Protein AF-A0A914WBP3-F1 (afdb_monomer)

Radius of gyration: 28.11 Å; Cα contacts (8 Å, |Δi|>4): 282; chains: 1; bounding box: 60×60×96 Å

Organism: NCBI:txid2011161

InterPro domains:
  IPR029448 Fanconi anaemia protein FANCD2 [PF14631] (52-238)
  IPR029448 Fanconi anaemia protein FANCD2 [PTHR32086] (4-281)

pLDDT: mean 75.24, std 21.08, range [26.53, 97.31]

Secondary structure (DSSP, 8-state):
-HHHHHHHHHHHTGGGGSS-HHHHIIIIITT-SS----TTS--STTPPPTT-STTTHHHHHHHHHHHHHHHHHTSTTBHHHHTTS-THHHHHHHHHHHHHHHHHHHHHHGGG-GGG--HHHHHHHHHHHHHHHHHHH-TTTBHHHHHTSHHHHHHHHHHHHHHHHHHHHHHHHHHHHHHHHHHTT-HHHHTTHHHHHHHHHHHHHHHHHHHHTTT-GGG--------B-TTSPBPPGGGTGGG----------------------------------------------

Sequence (289 aa):
MRLLAIQWLLSNQLALLVESSLERRRTFEIESLEPCQDDQLRPDGGLLFGCFSLATFSMCFKVLYTEVNKTVTVGTLKLDTVRKYPQSRLDDCSLQWKRAASCFCLLSLFVRIAKLRNASMLTTAMREGKRFMQAVSSPSTSSFLYLLEDKQFHKYAANAAPVLKCIQIGNRALQSIATYARKEKLPLMMQLVPELRAVGEALLRSVHRAVV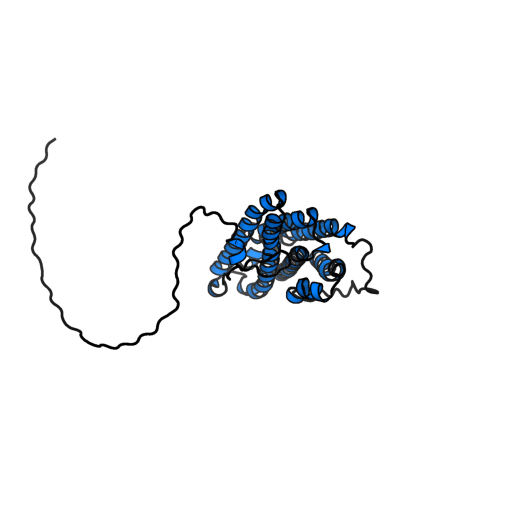SADCDDAFQVGLLKSRDIDGAEISEEAVVVEETPADTDQPDGNDEGAEEQDDSEQEEMDADDMEIADDDNDNRSATF

Structure (mmCIF, N/CA/C/O backbone):
data_AF-A0A914WBP3-F1
#
_entry.id   AF-A0A914WBP3-F1
#
loop_
_atom_site.group_PDB
_atom_site.id
_atom_site.type_symbol
_atom_site.label_atom_id
_atom_site.label_alt_id
_atom_site.label_comp_id
_atom_site.label_asym_id
_atom_site.label_entity_id
_atom_site.label_seq_id
_atom_site.pdbx_PDB_ins_code
_atom_site.Cartn_x
_atom_site.Cartn_y
_atom_site.Cartn_z
_atom_site.occupancy
_atom_site.B_iso_or_equiv
_atom_site.auth_seq_id
_atom_site.auth_comp_id
_atom_site.auth_asym_id
_atom_site.auth_atom_id
_atom_site.pdbx_PDB_model_num
ATOM 1 N N . MET A 1 1 ? 15.770 4.924 3.080 1.00 62.69 1 MET A N 1
ATOM 2 C CA . MET A 1 1 ? 15.748 5.183 4.538 1.00 62.69 1 MET A CA 1
ATOM 3 C C . MET A 1 1 ? 14.327 5.320 5.083 1.00 62.69 1 MET A C 1
ATOM 5 O O . MET A 1 1 ? 13.946 4.476 5.875 1.00 62.69 1 MET A O 1
ATOM 9 N N . ARG A 1 2 ? 13.499 6.285 4.635 1.00 85.75 2 ARG A N 1
ATOM 10 C CA . ARG A 1 2 ? 12.154 6.517 5.221 1.00 85.75 2 ARG A CA 1
ATOM 11 C C . ARG A 1 2 ? 11.210 5.306 5.194 1.00 85.75 2 ARG A C 1
ATOM 13 O O . ARG A 1 2 ? 10.696 4.933 6.237 1.00 85.75 2 ARG A O 1
ATOM 20 N N . LEU A 1 3 ? 11.026 4.663 4.036 1.00 88.12 3 LEU A N 1
ATOM 21 C CA . LEU A 1 3 ? 10.142 3.491 3.920 1.00 88.12 3 LEU A CA 1
ATOM 22 C C . LEU A 1 3 ? 10.616 2.299 4.758 1.00 88.12 3 LEU A C 1
ATOM 24 O O . LEU A 1 3 ? 9.790 1.581 5.295 1.00 88.12 3 LEU A O 1
ATOM 28 N N . LEU A 1 4 ? 11.933 2.121 4.906 1.00 86.19 4 LEU A N 1
ATOM 29 C CA . LEU A 1 4 ? 12.497 1.056 5.739 1.00 86.19 4 LEU A CA 1
ATOM 30 C C . LEU A 1 4 ? 12.161 1.287 7.219 1.00 86.19 4 LEU A C 1
ATOM 32 O O . LEU A 1 4 ? 11.684 0.379 7.883 1.00 86.19 4 LEU A O 1
ATOM 36 N N . ALA A 1 5 ? 12.319 2.522 7.704 1.00 86.62 5 ALA A N 1
ATOM 37 C CA . ALA A 1 5 ? 11.942 2.882 9.068 1.00 86.62 5 ALA A CA 1
ATOM 38 C C . ALA A 1 5 ? 10.430 2.721 9.311 1.00 86.62 5 ALA A C 1
ATOM 40 O O . ALA A 1 5 ? 10.028 2.214 10.353 1.00 86.62 5 ALA A O 1
ATOM 41 N N . ILE A 1 6 ? 9.586 3.107 8.343 1.00 89.06 6 ILE A N 1
ATOM 42 C CA . ILE A 1 6 ? 8.130 2.904 8.428 1.00 89.06 6 ILE A CA 1
ATOM 43 C C . ILE A 1 6 ? 7.802 1.410 8.488 1.00 89.06 6 ILE A C 1
ATOM 45 O O . ILE A 1 6 ? 7.057 0.993 9.369 1.00 89.06 6 ILE A O 1
ATOM 49 N N . GLN A 1 7 ? 8.376 0.606 7.592 1.00 85.88 7 GLN A N 1
ATOM 50 C CA . GLN A 1 7 ? 8.181 -0.842 7.569 1.00 85.88 7 GLN A CA 1
ATOM 51 C C . GLN A 1 7 ? 8.606 -1.473 8.900 1.00 85.88 7 GLN A C 1
ATOM 53 O O . GLN A 1 7 ? 7.848 -2.243 9.484 1.00 85.88 7 GLN A O 1
ATOM 58 N N . TRP A 1 8 ? 9.766 -1.082 9.429 1.00 83.88 8 TRP A N 1
ATOM 59 C CA . TRP A 1 8 ? 10.246 -1.552 10.724 1.00 83.88 8 TRP A CA 1
ATOM 60 C C . TRP A 1 8 ? 9.299 -1.161 11.869 1.00 83.88 8 TRP A C 1
ATOM 62 O O . TRP A 1 8 ? 8.964 -2.017 12.687 1.00 83.88 8 TRP A O 1
ATOM 72 N N . LEU A 1 9 ? 8.808 0.085 11.910 1.00 85.75 9 LEU A N 1
ATOM 73 C CA . LEU A 1 9 ? 7.831 0.536 12.910 1.00 85.75 9 LEU A CA 1
ATOM 74 C C . LEU A 1 9 ? 6.524 -0.261 12.829 1.00 85.75 9 LEU A C 1
ATOM 76 O O . LEU A 1 9 ? 5.972 -0.642 13.861 1.00 85.75 9 LEU A O 1
ATOM 80 N N . LEU A 1 10 ? 6.033 -0.539 11.621 1.00 84.19 10 LEU A N 1
ATOM 81 C CA . LEU A 1 10 ? 4.815 -1.325 11.419 1.00 84.19 10 LEU A CA 1
ATOM 82 C C . LEU A 1 10 ? 4.992 -2.755 11.941 1.00 84.19 10 LEU A C 1
ATOM 84 O O . LEU A 1 10 ? 4.177 -3.211 12.744 1.00 84.19 10 LEU A O 1
ATOM 88 N N . SER A 1 11 ? 6.080 -3.420 11.548 1.00 77.44 11 SER A N 1
ATOM 89 C CA . SER A 1 11 ? 6.335 -4.826 11.877 1.00 77.44 11 SER A CA 1
ATOM 90 C C . SER A 1 11 ? 6.779 -5.065 13.322 1.00 77.44 11 SER A C 1
ATOM 92 O O . SER A 1 11 ? 6.534 -6.147 13.848 1.00 77.44 11 SER A O 1
ATOM 94 N N . ASN A 1 12 ? 7.419 -4.086 13.973 1.00 75.38 12 ASN A N 1
ATOM 95 C CA . ASN A 1 12 ? 8.028 -4.282 15.296 1.00 75.38 12 ASN A CA 1
ATOM 96 C C . ASN A 1 12 ? 7.390 -3.463 16.417 1.00 75.38 12 ASN A C 1
ATOM 98 O O . ASN A 1 12 ? 7.510 -3.859 17.567 1.00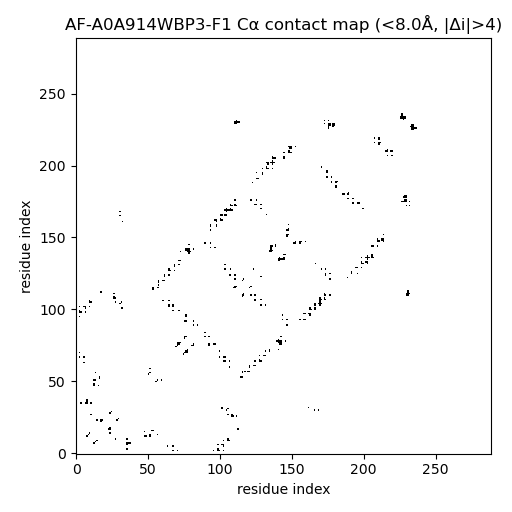 75.38 12 ASN A O 1
ATOM 102 N N . GLN A 1 13 ? 6.743 -2.331 16.129 1.00 77.44 13 GLN A N 1
ATOM 103 C CA . GLN A 1 13 ? 6.186 -1.453 17.169 1.00 77.44 13 GLN A CA 1
ATOM 104 C C . GLN A 1 13 ? 4.661 -1.463 17.144 1.00 77.44 13 GLN A C 1
ATOM 106 O O . GLN A 1 13 ? 4.027 -1.778 18.148 1.00 77.44 13 GLN A O 1
ATOM 111 N N . LEU A 1 14 ? 4.047 -1.206 15.986 1.00 75.50 14 LEU A N 1
ATOM 112 C CA . LEU A 1 14 ? 2.586 -1.233 15.875 1.00 75.50 14 LEU A CA 1
ATOM 113 C C . LEU A 1 14 ? 2.040 -2.666 15.956 1.00 75.50 14 LEU A C 1
ATOM 115 O O . LEU A 1 14 ? 0.979 -2.874 16.539 1.00 75.50 14 LEU A O 1
ATOM 119 N N . ALA A 1 15 ? 2.776 -3.663 15.457 1.00 74.81 15 ALA A N 1
ATOM 120 C CA . ALA A 1 15 ? 2.401 -5.072 15.588 1.00 74.81 15 ALA A CA 1
ATOM 121 C C . ALA A 1 15 ? 2.375 -5.577 17.046 1.00 74.81 15 ALA A C 1
ATOM 123 O O . ALA A 1 15 ? 1.701 -6.567 17.336 1.00 74.81 15 ALA A O 1
ATOM 124 N N . LEU A 1 16 ? 3.076 -4.912 17.977 1.00 75.31 16 LEU A N 1
ATOM 125 C CA . LEU A 1 16 ? 3.033 -5.255 19.405 1.00 75.31 16 LEU A CA 1
ATOM 126 C C . LEU A 1 16 ? 1.709 -4.866 20.069 1.00 75.31 16 LEU A C 1
ATOM 128 O O . LEU A 1 16 ? 1.349 -5.467 21.075 1.00 75.31 16 LEU A O 1
ATOM 132 N N . LEU A 1 17 ? 0.958 -3.926 19.484 1.00 74.81 17 LEU A N 1
ATOM 133 C CA . LEU A 1 17 ? -0.399 -3.593 19.934 1.00 74.81 17 LEU A CA 1
ATOM 134 C C . LEU A 1 17 ? -1.413 -4.709 19.622 1.00 74.81 17 LEU A C 1
ATOM 136 O O . LEU A 1 17 ? -2.564 -4.629 20.045 1.00 74.81 17 LEU A O 1
ATOM 140 N N . VAL A 1 18 ? -0.996 -5.742 18.884 1.00 75.25 18 VAL A N 1
ATOM 141 C CA . VAL A 1 18 ? -1.785 -6.949 18.628 1.00 75.25 18 VAL A CA 1
ATOM 142 C C . VAL A 1 18 ? -1.483 -7.976 19.710 1.00 75.25 18 VAL A C 1
ATOM 144 O O . VAL A 1 18 ? -0.350 -8.459 19.822 1.00 75.25 18 VAL A O 1
ATOM 147 N N . GLU A 1 19 ? -2.507 -8.270 20.511 1.00 60.94 19 GLU A N 1
ATOM 148 C CA . GLU A 1 19 ? -2.407 -9.010 21.773 1.00 60.94 19 GLU A CA 1
ATOM 149 C C . GLU A 1 19 ? -2.000 -10.470 21.600 1.00 60.94 19 GLU A C 1
ATOM 151 O O . GLU A 1 19 ? -1.257 -10.997 22.427 1.00 60.94 19 GLU A O 1
ATOM 156 N N . SER A 1 20 ? -2.450 -11.132 20.530 1.00 61.88 20 SER A N 1
ATOM 157 C CA . SER A 1 20 ? -2.107 -12.531 20.297 1.00 61.88 20 SER A CA 1
ATOM 158 C C . SER A 1 20 ? -1.046 -12.681 19.209 1.00 61.88 20 SER A C 1
ATOM 160 O O . SER A 1 20 ? -1.128 -12.098 18.124 1.00 61.88 20 SER A O 1
ATOM 162 N N . SER A 1 21 ? -0.046 -13.527 19.478 1.00 56.78 21 SER A N 1
ATOM 163 C CA . SER A 1 21 ? 0.906 -13.969 18.456 1.00 56.78 21 SER A CA 1
ATOM 164 C C . SER A 1 21 ? 0.162 -14.557 17.256 1.00 56.78 21 SER A C 1
ATOM 166 O O . SER A 1 21 ? 0.538 -14.281 16.131 1.00 56.78 21 SER A O 1
ATOM 168 N N . LEU A 1 22 ? -0.951 -15.263 17.479 1.00 52.06 22 LEU A N 1
ATOM 169 C CA . LEU A 1 22 ? -1.832 -15.807 16.443 1.00 52.06 22 LEU A CA 1
ATOM 170 C C . LEU A 1 22 ? -2.480 -14.745 15.544 1.00 52.06 22 LEU A C 1
ATOM 172 O O . LEU A 1 22 ? -2.407 -14.889 14.327 1.00 52.06 22 LEU A O 1
ATOM 176 N N . GLU A 1 23 ? -3.080 -13.680 16.080 1.00 59.50 23 GLU A N 1
ATOM 177 C CA . GLU A 1 23 ? -3.610 -12.578 15.256 1.00 59.50 23 GLU A CA 1
ATOM 178 C C . GLU A 1 23 ? -2.484 -11.835 14.543 1.00 59.50 23 GLU A C 1
ATOM 180 O O . GLU A 1 23 ? -2.643 -11.455 13.383 1.00 59.50 23 GLU A O 1
ATOM 185 N N . ARG A 1 24 ? -1.316 -11.699 15.183 1.00 62.25 24 ARG A N 1
ATOM 186 C CA . ARG A 1 24 ? -0.119 -11.148 14.541 1.00 62.25 24 ARG A CA 1
ATOM 187 C C . ARG A 1 24 ? 0.344 -12.029 13.379 1.00 62.25 24 ARG A C 1
ATOM 189 O O . ARG A 1 24 ? 0.653 -11.501 12.317 1.00 62.25 24 ARG A O 1
ATOM 196 N N . ARG A 1 25 ? 0.325 -13.358 13.529 1.00 57.50 25 ARG A N 1
ATOM 197 C CA . ARG A 1 25 ? 0.648 -14.301 12.447 1.00 57.50 25 ARG A CA 1
ATOM 198 C C . ARG A 1 25 ? -0.365 -14.224 11.313 1.00 57.50 25 ARG A C 1
ATOM 200 O O . ARG A 1 25 ? 0.024 -14.065 10.161 1.00 57.50 25 ARG A O 1
ATOM 207 N N . ARG A 1 26 ? -1.659 -14.270 11.646 1.00 57.47 26 ARG A N 1
ATOM 208 C CA . ARG A 1 26 ? -2.768 -14.183 10.680 1.00 57.47 26 ARG A CA 1
ATOM 209 C C . ARG A 1 26 ? -2.777 -12.866 9.906 1.00 57.47 26 ARG A C 1
ATOM 211 O O . ARG A 1 26 ? -3.161 -12.860 8.743 1.00 57.47 26 ARG A O 1
ATOM 218 N N . THR A 1 27 ? -2.371 -11.772 10.546 1.00 59.53 27 THR A N 1
ATOM 219 C CA . THR A 1 27 ? -2.412 -10.429 9.951 1.00 59.53 27 THR A CA 1
ATOM 220 C C . THR A 1 27 ? -1.097 -10.050 9.278 1.00 59.53 27 THR A C 1
ATOM 222 O O . THR A 1 27 ? -1.127 -9.309 8.308 1.00 59.53 27 THR A O 1
ATOM 225 N N . PHE A 1 28 ? 0.055 -10.535 9.757 1.00 61.16 28 PHE A N 1
ATOM 226 C CA . PHE A 1 28 ? 1.363 -10.043 9.312 1.00 61.16 28 PHE A CA 1
ATOM 227 C C . PHE A 1 28 ? 2.357 -11.133 8.883 1.00 61.16 28 PHE A C 1
ATOM 229 O O . PHE A 1 28 ? 3.099 -10.885 7.943 1.00 61.16 28 PHE A O 1
ATOM 236 N N . GLU A 1 29 ? 2.394 -12.336 9.476 1.00 52.75 29 GLU A N 1
ATOM 237 C CA . GLU A 1 29 ? 3.350 -13.378 9.023 1.00 52.75 29 GLU A CA 1
ATOM 238 C C . GLU A 1 29 ? 2.951 -14.017 7.686 1.00 52.75 29 GLU A C 1
ATOM 240 O O . GLU A 1 29 ? 3.828 -14.381 6.909 1.00 52.75 29 GLU A O 1
ATOM 245 N N . ILE A 1 30 ? 1.654 -14.123 7.377 1.00 49.00 30 ILE A N 1
ATOM 246 C CA . ILE A 1 30 ? 1.194 -14.694 6.095 1.00 49.00 30 ILE A CA 1
ATOM 247 C C . ILE A 1 30 ? 1.553 -13.774 4.908 1.00 49.00 30 ILE A C 1
ATOM 249 O O . ILE A 1 30 ? 1.690 -14.235 3.775 1.00 49.00 30 ILE A O 1
ATOM 253 N N . GLU A 1 31 ? 1.722 -12.470 5.154 1.00 50.66 31 GLU A N 1
ATOM 254 C CA . GLU A 1 31 ? 1.770 -11.443 4.101 1.00 50.66 31 GLU A CA 1
ATOM 255 C C . GLU A 1 31 ? 3.011 -10.525 4.177 1.00 50.66 31 GLU A C 1
ATOM 257 O O . GLU A 1 31 ? 3.215 -9.685 3.295 1.00 50.66 31 GLU A O 1
ATOM 262 N N . SER A 1 32 ? 3.888 -10.707 5.175 1.00 45.28 32 SER A N 1
ATOM 263 C CA . SER A 1 32 ? 5.168 -9.994 5.278 1.00 45.28 32 SER A CA 1
ATOM 264 C C . SER A 1 32 ? 6.212 -10.610 4.347 1.00 45.28 32 SER A C 1
ATOM 266 O O . SER A 1 32 ? 6.913 -11.562 4.688 1.00 45.28 32 SER A O 1
ATOM 268 N N . LEU A 1 33 ? 6.353 -9.998 3.173 1.00 52.94 33 LEU A N 1
ATOM 269 C CA . LEU A 1 33 ? 7.545 -10.096 2.335 1.00 52.94 33 LEU A CA 1
ATOM 270 C C . LEU A 1 33 ? 8.766 -9.555 3.104 1.00 52.94 33 LEU A C 1
ATOM 272 O O . LEU A 1 33 ? 8.837 -8.359 3.377 1.00 52.94 33 LEU A O 1
ATOM 276 N N . GLU A 1 34 ? 9.681 -10.475 3.427 1.00 52.31 34 GLU A N 1
ATOM 277 C CA . GLU A 1 34 ? 10.965 -10.329 4.136 1.00 52.31 34 GLU A CA 1
ATOM 278 C C . GLU A 1 34 ? 10.910 -9.743 5.568 1.00 52.31 34 GLU A C 1
ATOM 280 O O . GLU A 1 34 ? 10.340 -8.674 5.801 1.00 52.31 34 GLU A O 1
ATOM 285 N N . PRO A 1 35 ? 11.537 -10.400 6.567 1.00 52.59 35 PRO A N 1
ATOM 286 C CA . PRO A 1 35 ? 11.702 -9.809 7.890 1.00 52.59 35 PRO A CA 1
ATOM 287 C C . PRO A 1 35 ? 12.585 -8.558 7.789 1.00 52.59 35 PRO A C 1
ATOM 289 O O . PRO A 1 35 ? 13.743 -8.624 7.383 1.00 52.59 35 PRO A O 1
ATOM 292 N N . CYS A 1 36 ? 12.039 -7.401 8.171 1.00 55.22 36 CYS A N 1
ATOM 293 C CA . CYS A 1 36 ? 12.785 -6.147 8.218 1.00 55.22 36 CYS A CA 1
ATOM 294 C C . CYS A 1 36 ? 13.738 -6.158 9.423 1.00 55.22 36 CYS A C 1
ATOM 296 O O . CYS A 1 36 ? 13.378 -5.709 10.513 1.00 55.22 36 CYS A O 1
ATOM 298 N N . GLN A 1 37 ? 14.944 -6.689 9.224 1.00 52.09 37 GLN A N 1
ATOM 299 C CA . GLN A 1 37 ? 16.052 -6.564 10.166 1.00 52.09 37 GLN A CA 1
ATOM 300 C C . GLN A 1 37 ? 16.780 -5.245 9.888 1.00 52.09 37 GLN A C 1
ATOM 302 O O . GLN A 1 37 ? 17.271 -5.016 8.786 1.00 52.09 37 GLN A O 1
ATOM 307 N N . ASP A 1 38 ? 16.797 -4.354 10.875 1.00 54.59 38 ASP A N 1
ATOM 308 C CA . ASP A 1 38 ? 17.670 -3.185 10.875 1.00 54.59 38 ASP A CA 1
ATOM 309 C C . ASP A 1 38 ? 18.669 -3.375 12.019 1.00 54.59 38 ASP A C 1
ATOM 311 O O . ASP A 1 38 ? 18.306 -3.292 13.195 1.00 54.59 38 ASP A O 1
ATOM 315 N N . ASP A 1 39 ? 19.918 -3.687 11.667 1.00 51.47 39 ASP A N 1
ATOM 316 C CA . ASP A 1 39 ? 20.994 -3.977 12.621 1.00 51.47 39 ASP A CA 1
ATOM 317 C C . ASP A 1 39 ? 21.337 -2.773 13.515 1.00 51.47 39 ASP A C 1
ATOM 319 O O . ASP A 1 39 ? 21.931 -2.946 14.583 1.00 51.47 39 ASP A O 1
ATOM 323 N N . GLN A 1 40 ? 20.948 -1.556 13.108 1.00 51.84 40 GLN A N 1
ATOM 324 C CA . GLN A 1 40 ? 21.131 -0.330 13.891 1.00 51.84 40 GLN A CA 1
ATOM 325 C C . GLN A 1 40 ? 19.977 -0.074 14.867 1.00 51.84 40 GLN A C 1
ATOM 327 O O . GLN A 1 40 ? 20.142 0.684 15.821 1.00 51.84 40 GLN A O 1
ATOM 332 N N . LEU A 1 41 ? 18.823 -0.713 14.658 1.00 53.44 41 LEU A N 1
ATOM 333 C CA . LEU A 1 41 ? 17.633 -0.611 15.506 1.00 53.44 41 LEU A CA 1
ATOM 334 C C . LEU A 1 41 ? 17.433 -1.892 16.324 1.00 53.44 41 LEU A C 1
ATOM 336 O O . LEU A 1 41 ? 16.308 -2.383 16.469 1.00 53.44 41 LEU A O 1
ATOM 340 N N . ARG A 1 42 ? 18.527 -2.454 16.861 1.00 51.56 42 ARG A N 1
ATOM 341 C CA . ARG A 1 42 ? 18.441 -3.562 17.817 1.00 51.56 42 ARG A CA 1
ATOM 342 C C . ARG A 1 42 ? 17.512 -3.153 18.965 1.00 51.56 42 ARG A C 1
ATOM 344 O O . ARG A 1 42 ? 17.743 -2.116 19.587 1.00 51.56 42 ARG A O 1
ATOM 351 N N . PRO A 1 43 ? 16.465 -3.941 19.258 1.00 50.34 43 PRO A N 1
ATOM 352 C CA . PRO A 1 43 ? 15.613 -3.666 20.392 1.00 50.34 43 PRO A CA 1
ATOM 353 C C . PRO A 1 43 ? 16.416 -4.028 21.636 1.00 50.34 43 PRO A C 1
ATOM 355 O O . PRO A 1 43 ? 16.495 -5.200 22.004 1.00 50.34 43 PRO A O 1
ATOM 358 N N . ASP A 1 44 ? 17.015 -3.038 22.289 1.00 45.78 44 ASP A N 1
ATOM 359 C CA . ASP A 1 44 ? 17.370 -3.190 23.695 1.00 45.78 44 ASP A CA 1
ATOM 360 C C . ASP A 1 44 ? 16.057 -3.428 24.458 1.00 45.78 44 ASP A C 1
ATOM 362 O O . ASP A 1 44 ? 15.296 -2.517 24.778 1.00 45.78 44 ASP A O 1
ATOM 366 N N . GLY A 1 45 ? 15.731 -4.707 24.647 1.00 48.47 45 GLY A N 1
ATOM 367 C CA . GLY A 1 45 ? 14.722 -5.171 25.588 1.00 48.47 45 GLY A CA 1
ATOM 368 C C . GLY A 1 45 ? 13.258 -4.943 25.217 1.00 48.47 45 GLY A C 1
ATOM 369 O O . GLY A 1 45 ? 12.495 -4.610 26.108 1.00 48.47 45 GLY A O 1
ATOM 370 N N . GLY A 1 46 ? 12.820 -5.130 23.965 1.00 53.25 46 GLY A N 1
ATOM 371 C CA . GLY A 1 46 ? 11.381 -5.256 23.643 1.00 53.25 46 GLY A CA 1
ATOM 372 C C . GLY A 1 46 ? 10.479 -4.093 24.098 1.00 53.25 46 GLY A C 1
ATOM 373 O O . GLY A 1 46 ? 9.258 -4.247 24.158 1.00 53.25 46 GLY A O 1
ATOM 374 N N . LEU A 1 47 ? 11.066 -2.944 24.438 1.00 54.16 47 LEU A N 1
ATOM 375 C CA . LEU A 1 47 ? 10.346 -1.787 24.933 1.00 54.16 47 LEU A CA 1
ATOM 376 C C . LEU A 1 47 ? 9.644 -1.125 23.751 1.00 54.16 47 LEU A C 1
ATOM 378 O O . LEU A 1 47 ? 10.261 -0.715 22.765 1.00 54.16 47 LEU A O 1
ATOM 382 N N . LEU A 1 48 ? 8.324 -1.041 23.864 1.00 61.66 48 LEU A N 1
ATOM 383 C CA . LEU A 1 48 ? 7.507 -0.195 23.014 1.00 61.66 48 LEU A CA 1
ATOM 384 C C . LEU A 1 48 ? 8.029 1.245 23.148 1.00 61.66 48 LEU A C 1
ATOM 386 O O . LEU A 1 48 ? 8.256 1.699 24.275 1.00 61.66 48 LEU A O 1
ATOM 390 N N . PHE A 1 49 ? 8.188 1.998 22.053 1.00 71.31 49 PHE A N 1
ATOM 391 C CA . PHE A 1 49 ? 8.344 3.447 22.231 1.00 71.31 49 PHE A CA 1
ATOM 392 C C . PHE A 1 49 ? 7.108 3.933 22.986 1.00 71.31 49 PHE A C 1
ATOM 394 O O . PHE A 1 49 ? 5.991 3.685 22.537 1.00 71.31 49 PHE A O 1
ATOM 401 N N . GLY A 1 50 ? 7.289 4.623 24.116 1.00 68.44 50 GLY A N 1
ATOM 402 C CA . GLY A 1 50 ? 6.177 5.004 25.000 1.00 68.44 50 GLY A CA 1
ATOM 403 C C . GLY A 1 50 ? 5.091 5.859 24.330 1.00 68.44 50 GLY A C 1
ATOM 404 O O . GLY A 1 50 ? 4.015 6.044 24.886 1.00 68.44 50 GLY A O 1
ATOM 405 N N . CYS A 1 51 ? 5.351 6.367 23.121 1.00 75.56 51 CYS A N 1
ATOM 406 C CA . CYS A 1 51 ? 4.385 7.074 22.293 1.00 75.56 51 CYS A CA 1
ATOM 407 C C . CYS A 1 51 ? 3.442 6.163 21.489 1.00 75.56 51 CYS A C 1
ATOM 409 O O . CYS A 1 51 ? 2.431 6.670 21.005 1.00 75.56 51 CYS A O 1
ATOM 411 N N . PHE A 1 52 ? 3.716 4.863 21.331 1.00 81.62 52 PHE A N 1
ATOM 412 C CA . PHE A 1 52 ? 2.791 3.921 20.697 1.00 81.62 52 PHE A CA 1
ATOM 413 C C . PHE A 1 52 ? 1.861 3.328 21.756 1.00 81.62 52 PHE A C 1
ATOM 415 O O . PHE A 1 52 ? 2.269 2.697 22.718 1.00 81.62 52 PHE A O 1
ATOM 422 N N . SER A 1 53 ? 0.570 3.568 21.603 1.00 85.12 53 SER A N 1
ATOM 423 C CA . SER A 1 53 ? -0.472 3.053 22.486 1.00 85.12 53 SER A CA 1
ATOM 424 C C . SER A 1 53 ? -1.763 2.943 21.688 1.00 85.12 53 SER A C 1
ATOM 426 O O . SER A 1 53 ? -1.873 3.518 20.602 1.00 85.12 53 SER A O 1
ATOM 428 N N . LEU A 1 54 ? -2.776 2.273 22.238 1.00 85.31 54 LEU A N 1
ATOM 429 C CA . LEU A 1 54 ? -4.110 2.263 21.631 1.00 85.31 54 LEU A CA 1
ATOM 430 C C . LEU A 1 54 ? -4.664 3.690 21.444 1.00 85.31 54 LEU A C 1
ATOM 432 O O . LEU A 1 54 ? -5.292 3.978 20.429 1.00 85.31 54 LEU A O 1
ATOM 436 N N . ALA A 1 55 ? -4.369 4.604 22.377 1.00 87.69 55 ALA A N 1
ATOM 437 C CA . ALA A 1 55 ? -4.838 5.989 22.330 1.00 87.69 55 ALA A CA 1
ATOM 438 C C . ALA A 1 55 ? -4.167 6.819 21.222 1.00 87.69 55 ALA A C 1
ATOM 440 O O . ALA A 1 55 ? -4.800 7.674 20.603 1.00 87.69 55 ALA A O 1
ATOM 441 N N . THR A 1 56 ? -2.886 6.571 20.948 1.00 89.81 56 THR A N 1
ATOM 442 C CA . THR A 1 56 ? -2.111 7.304 19.933 1.00 89.81 56 THR A CA 1
ATOM 443 C C . THR A 1 56 ? -2.128 6.627 18.564 1.00 89.81 56 THR A C 1
ATOM 445 O O . THR A 1 56 ? -1.739 7.248 17.570 1.00 89.81 56 THR A O 1
ATOM 448 N N . PHE A 1 57 ? -2.629 5.388 18.483 1.00 90.50 57 PH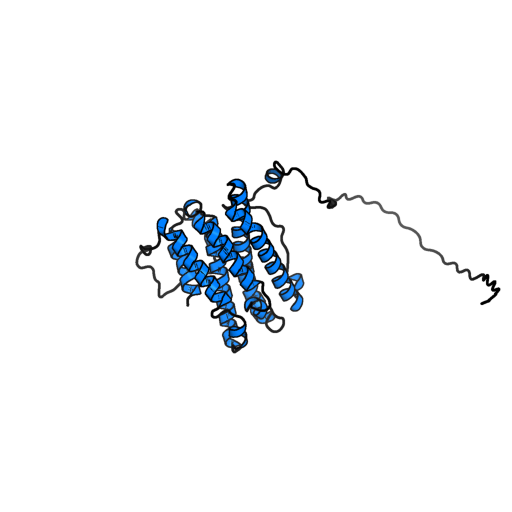E A N 1
ATOM 449 C CA . PHE A 1 57 ? -2.590 4.554 17.287 1.00 90.50 57 PHE A CA 1
ATOM 450 C C . PHE A 1 57 ? -3.131 5.259 16.043 1.00 90.50 57 PHE A C 1
ATOM 452 O O . PHE A 1 57 ? -2.415 5.342 15.051 1.00 90.50 57 PHE A O 1
ATOM 459 N N . SER A 1 58 ? -4.343 5.826 16.082 1.00 92.06 58 SER A N 1
ATOM 460 C CA . SER A 1 58 ? -4.941 6.471 14.899 1.00 92.06 58 SER A CA 1
ATOM 461 C C . SER A 1 58 ? -4.102 7.626 14.355 1.00 92.06 58 SER A C 1
ATOM 463 O O . SER A 1 58 ? -4.039 7.830 13.141 1.00 92.06 58 SER A O 1
ATOM 465 N N . MET A 1 59 ? -3.442 8.381 15.238 1.00 93.19 59 MET A N 1
ATOM 466 C CA . MET A 1 59 ? -2.570 9.483 14.837 1.00 93.19 59 MET A CA 1
ATOM 467 C C . MET A 1 59 ? -1.286 8.950 14.197 1.00 93.19 59 MET A C 1
ATOM 469 O O . MET A 1 59 ? -0.927 9.373 13.097 1.00 93.19 59 MET A O 1
ATOM 473 N N . CYS A 1 60 ? -0.631 7.981 14.843 1.00 92.38 60 CYS A N 1
ATOM 474 C CA . CYS A 1 60 ? 0.554 7.315 14.304 1.00 92.38 60 CYS A CA 1
ATOM 475 C C . CYS A 1 60 ? 0.257 6.662 12.948 1.00 92.38 60 CYS A C 1
ATOM 477 O O . CYS A 1 60 ? 0.971 6.903 11.979 1.00 92.38 60 CYS A O 1
ATOM 479 N N . PHE A 1 61 ? -0.843 5.914 12.859 1.00 93.88 61 PHE A N 1
ATOM 480 C CA . PHE A 1 61 ? -1.338 5.276 11.645 1.00 93.88 61 PHE A CA 1
ATOM 481 C C . PHE A 1 61 ? -1.472 6.280 10.500 1.00 93.88 61 PHE A C 1
ATOM 483 O O . PHE A 1 61 ? -0.905 6.084 9.425 1.00 93.88 61 PHE A O 1
ATOM 490 N N . LYS A 1 62 ? -2.155 7.404 10.748 1.00 96.12 62 LYS A N 1
ATOM 491 C CA . LYS A 1 62 ? -2.335 8.466 9.755 1.00 96.12 62 LYS A CA 1
ATOM 492 C C . LYS A 1 62 ? -1.013 9.057 9.283 1.00 96.12 62 LYS A C 1
ATOM 494 O O . LYS A 1 62 ? -0.839 9.247 8.079 1.00 96.12 62 LYS A O 1
ATOM 499 N N . VAL A 1 63 ? -0.095 9.354 10.202 1.00 96.06 63 VAL A N 1
ATOM 500 C CA . VAL A 1 63 ? 1.217 9.926 9.861 1.00 96.06 63 VAL A CA 1
ATOM 501 C C . VAL A 1 63 ? 2.028 8.951 9.011 1.00 96.06 63 VAL A C 1
ATOM 503 O O . VAL A 1 63 ? 2.531 9.352 7.962 1.00 96.06 63 VAL A O 1
ATOM 506 N N . LEU A 1 64 ? 2.102 7.679 9.412 1.00 95.06 64 LEU A N 1
ATOM 507 C CA . LEU A 1 64 ? 2.841 6.649 8.679 1.00 95.06 64 LEU A CA 1
ATOM 508 C C . LEU A 1 64 ? 2.271 6.450 7.269 1.00 95.06 64 LEU A C 1
ATOM 510 O O . LEU A 1 64 ? 3.023 6.498 6.297 1.00 95.06 64 LEU A O 1
ATOM 514 N N . TYR A 1 65 ? 0.949 6.320 7.135 1.00 96.50 65 TYR A N 1
ATOM 515 C CA . TYR A 1 65 ? 0.294 6.164 5.831 1.00 96.50 65 TYR A CA 1
ATOM 516 C C . TYR A 1 65 ? 0.515 7.383 4.929 1.00 96.50 65 TYR A C 1
ATOM 518 O O . TYR A 1 65 ? 0.882 7.256 3.759 1.00 96.50 65 TYR A O 1
ATOM 526 N N . THR A 1 66 ? 0.365 8.585 5.489 1.00 96.19 66 THR A N 1
ATOM 527 C CA . THR A 1 66 ? 0.607 9.833 4.756 1.00 96.19 66 THR A CA 1
ATOM 528 C C . THR A 1 66 ? 2.055 9.919 4.270 1.00 96.19 66 THR A C 1
ATOM 530 O O . THR A 1 66 ? 2.300 10.375 3.154 1.00 96.19 66 THR A O 1
ATOM 533 N N . GLU A 1 67 ? 3.029 9.484 5.071 1.00 95.00 67 GLU A N 1
ATOM 534 C CA . GLU A 1 67 ? 4.445 9.537 4.690 1.00 95.00 67 GLU A CA 1
ATOM 535 C C . GLU A 1 67 ? 4.797 8.518 3.593 1.00 95.00 67 GLU A C 1
ATOM 537 O O . GLU A 1 67 ? 5.583 8.834 2.691 1.00 95.00 67 GLU A O 1
ATOM 542 N N . VAL A 1 68 ? 4.157 7.340 3.591 1.00 95.31 68 VAL A N 1
ATOM 543 C CA . VAL A 1 68 ? 4.226 6.401 2.455 1.00 95.31 68 VAL A CA 1
ATOM 544 C C . VAL A 1 68 ? 3.710 7.088 1.187 1.00 95.31 68 VAL A C 1
ATOM 546 O O . VAL A 1 68 ? 4.424 7.139 0.183 1.00 95.31 68 VAL A O 1
ATOM 549 N N . ASN A 1 69 ? 2.530 7.713 1.245 1.00 95.44 69 ASN A N 1
ATOM 550 C CA . ASN A 1 69 ? 1.946 8.421 0.101 1.00 95.44 69 ASN A CA 1
ATOM 551 C C . ASN A 1 69 ? 2.808 9.579 -0.400 1.00 95.44 69 ASN A C 1
ATOM 553 O O . ASN A 1 69 ? 2.989 9.730 -1.609 1.00 95.44 69 ASN A O 1
ATOM 557 N N . LYS A 1 70 ? 3.386 10.379 0.501 1.00 92.88 70 LYS A N 1
ATOM 558 C CA . LYS A 1 70 ? 4.322 11.450 0.127 1.00 92.88 70 LYS A CA 1
ATOM 559 C C . LYS A 1 70 ? 5.547 10.900 -0.593 1.00 92.88 70 LYS A C 1
ATOM 561 O O . LYS A 1 70 ? 5.983 11.491 -1.580 1.00 92.88 70 LYS A O 1
ATOM 566 N N . THR A 1 71 ? 6.078 9.765 -0.138 1.00 90.75 71 THR A N 1
ATOM 567 C CA . THR A 1 71 ? 7.241 9.126 -0.770 1.00 90.75 71 THR A CA 1
ATOM 568 C C . THR A 1 71 ? 6.941 8.713 -2.212 1.00 90.75 71 THR A C 1
ATOM 570 O O . THR A 1 71 ? 7.786 8.920 -3.085 1.00 90.75 71 THR A O 1
ATOM 573 N N . VAL A 1 72 ? 5.734 8.195 -2.465 1.00 90.00 72 VAL A N 1
ATOM 574 C CA . VAL A 1 72 ? 5.282 7.756 -3.795 1.00 90.00 72 VAL A CA 1
ATOM 575 C C . VAL A 1 72 ? 4.934 8.929 -4.721 1.00 90.00 72 VAL A C 1
ATOM 577 O O . VAL A 1 72 ? 5.297 8.916 -5.892 1.00 90.00 72 VAL A O 1
ATOM 580 N N . THR A 1 73 ? 4.261 9.961 -4.210 1.00 86.56 73 THR A N 1
ATOM 581 C CA . THR A 1 73 ? 3.680 11.037 -5.039 1.00 86.56 73 THR A CA 1
ATOM 582 C C . THR A 1 73 ? 4.598 12.241 -5.256 1.00 86.56 73 THR A C 1
ATOM 584 O O . THR A 1 73 ? 4.581 12.848 -6.326 1.00 86.56 73 THR A O 1
ATOM 587 N N . VAL A 1 74 ? 5.400 12.606 -4.254 1.00 82.12 74 VAL A N 1
ATOM 588 C CA . VAL A 1 74 ? 6.237 13.824 -4.263 1.00 82.12 74 VAL A CA 1
ATOM 589 C C . VAL A 1 74 ? 7.717 13.500 -4.039 1.00 82.12 74 VAL A C 1
ATOM 591 O O . VAL A 1 74 ? 8.588 14.315 -4.330 1.00 82.12 74 VAL A O 1
ATOM 594 N N . GLY A 1 75 ? 8.016 12.311 -3.519 1.00 78.62 75 GLY A N 1
ATOM 595 C CA . GLY A 1 75 ? 9.356 11.913 -3.118 1.00 78.62 75 GLY A CA 1
ATOM 596 C C . GLY A 1 75 ? 10.175 11.221 -4.207 1.00 78.62 75 GLY A C 1
ATOM 597 O O . GLY A 1 75 ? 10.103 11.513 -5.401 1.00 78.62 75 GLY A O 1
ATOM 598 N N . THR A 1 76 ? 10.996 10.276 -3.754 1.00 78.44 76 THR A N 1
ATOM 599 C CA . THR A 1 76 ? 11.991 9.562 -4.566 1.00 78.44 76 THR A CA 1
ATOM 600 C C . THR A 1 76 ? 11.383 8.630 -5.608 1.00 78.44 76 THR A C 1
ATOM 602 O O . THR A 1 76 ? 12.083 8.229 -6.529 1.00 78.44 76 THR A O 1
ATOM 605 N N . LEU A 1 77 ? 10.103 8.280 -5.465 1.00 85.69 77 LEU A N 1
ATOM 606 C CA . LEU A 1 77 ? 9.383 7.400 -6.385 1.00 85.69 77 LEU A CA 1
ATOM 607 C C . LEU A 1 77 ? 8.536 8.166 -7.415 1.00 85.69 77 LEU A C 1
ATOM 609 O O . LEU A 1 77 ? 7.864 7.541 -8.231 1.00 85.69 77 LEU A O 1
ATOM 613 N N . LYS A 1 78 ? 8.567 9.503 -7.435 1.00 87.25 78 LYS A N 1
ATOM 614 C CA . LYS A 1 78 ? 7.863 10.277 -8.466 1.00 87.25 78 LYS A CA 1
ATOM 615 C C . LYS A 1 78 ? 8.481 10.022 -9.851 1.00 87.25 78 LYS A C 1
ATOM 617 O O . LYS A 1 78 ? 9.702 10.099 -9.998 1.00 87.25 78 LYS A O 1
ATOM 622 N N . LEU A 1 79 ? 7.655 9.792 -10.879 1.00 87.62 79 LEU A N 1
ATOM 623 C CA . LEU A 1 79 ? 8.120 9.473 -12.240 1.00 87.62 79 LEU A CA 1
ATOM 624 C C . LEU A 1 79 ? 9.112 10.493 -12.822 1.00 87.62 79 LEU A C 1
ATOM 626 O O . LEU A 1 79 ? 10.158 10.092 -13.324 1.00 87.62 79 LEU A O 1
ATOM 630 N N . ASP A 1 80 ? 8.839 11.797 -12.706 1.00 85.56 80 ASP A N 1
ATOM 631 C CA . ASP A 1 80 ? 9.735 12.856 -13.212 1.00 85.56 80 ASP A CA 1
ATOM 632 C C . ASP A 1 80 ? 11.141 12.795 -12.603 1.00 85.56 80 ASP A C 1
ATOM 634 O O . ASP A 1 80 ? 12.126 13.192 -13.230 1.00 85.56 80 ASP A O 1
ATOM 638 N N . THR A 1 81 ? 11.228 12.327 -11.357 1.00 83.38 81 THR A N 1
ATOM 639 C CA . THR A 1 81 ? 12.488 12.137 -10.642 1.00 83.38 81 THR A CA 1
ATOM 640 C C . THR A 1 81 ? 13.199 10.893 -11.167 1.00 83.38 81 THR A C 1
ATOM 642 O O . THR A 1 81 ? 14.385 10.952 -11.481 1.00 83.38 81 THR A O 1
ATOM 645 N N . VAL A 1 82 ? 12.464 9.786 -11.311 1.00 85.62 82 VAL A N 1
ATOM 646 C CA . VAL A 1 82 ? 12.997 8.484 -11.742 1.00 85.62 82 VAL A CA 1
ATOM 647 C C . VAL A 1 82 ? 13.451 8.498 -13.202 1.00 85.62 82 VAL A C 1
ATOM 649 O O . VAL A 1 82 ? 14.481 7.916 -13.520 1.00 85.62 82 VAL A O 1
ATOM 652 N N . ARG A 1 83 ? 12.771 9.223 -14.097 1.00 85.88 83 ARG A N 1
ATOM 653 C CA . ARG A 1 83 ? 13.183 9.343 -15.511 1.00 85.88 83 ARG A CA 1
ATOM 654 C C . ARG A 1 83 ? 14.551 9.998 -15.707 1.00 85.88 83 ARG A C 1
ATOM 656 O O . ARG A 1 83 ? 15.168 9.820 -16.749 1.00 85.88 83 ARG A O 1
ATOM 663 N N . LYS A 1 84 ? 15.028 10.757 -14.718 1.00 85.81 84 LYS A N 1
ATOM 664 C CA . LYS A 1 84 ? 16.345 11.414 -14.741 1.00 85.81 84 LYS A CA 1
ATOM 665 C C . LYS A 1 84 ? 17.451 10.536 -14.150 1.00 85.81 84 LYS A C 1
ATOM 667 O O . LYS A 1 84 ? 18.600 10.968 -14.086 1.00 85.81 84 LYS A O 1
ATOM 672 N N . TYR A 1 85 ? 17.114 9.349 -13.650 1.00 81.50 85 TYR A N 1
ATOM 673 C CA . TYR A 1 85 ? 18.065 8.469 -12.993 1.00 81.50 85 TYR A CA 1
ATOM 674 C C . TYR A 1 85 ? 18.930 7.701 -13.998 1.00 81.50 85 TYR A C 1
ATOM 676 O O . TYR A 1 85 ? 18.424 7.253 -15.026 1.00 81.50 85 TYR A O 1
ATOM 684 N N . PRO A 1 86 ? 20.225 7.490 -13.693 1.00 80.38 86 PRO A N 1
ATOM 685 C CA . PRO A 1 86 ? 21.009 6.487 -14.402 1.00 80.38 86 PRO A CA 1
ATOM 686 C C . PRO A 1 86 ? 20.426 5.089 -14.140 1.00 80.38 86 PRO A C 1
ATOM 688 O O . PRO A 1 86 ? 19.794 4.861 -13.107 1.00 80.38 86 PRO A O 1
ATOM 691 N N . GLN A 1 87 ? 20.684 4.129 -15.032 1.00 76.00 87 GLN A N 1
ATOM 692 C CA . GLN A 1 87 ? 20.135 2.766 -14.941 1.00 76.00 87 GLN A CA 1
ATOM 693 C C . GLN A 1 87 ? 20.395 2.091 -13.578 1.00 76.00 87 GLN A C 1
ATOM 695 O O . GLN A 1 87 ? 19.531 1.385 -13.066 1.00 76.00 87 GLN A O 1
ATOM 700 N N . SER A 1 88 ? 21.547 2.351 -12.947 1.00 74.38 88 SER A N 1
ATOM 701 C CA . SER A 1 88 ? 21.901 1.828 -11.615 1.00 74.38 88 SER A CA 1
ATOM 702 C C . SER A 1 88 ? 20.941 2.262 -10.501 1.00 74.38 88 SER A C 1
ATOM 704 O O . SER A 1 88 ? 20.786 1.568 -9.503 1.00 74.38 88 SER A O 1
ATOM 706 N N . ARG A 1 89 ? 20.256 3.395 -10.672 1.00 84.12 89 ARG A N 1
ATOM 707 C CA . ARG A 1 89 ? 19.305 3.964 -9.705 1.00 84.12 89 ARG A CA 1
ATOM 708 C C . ARG A 1 89 ? 17.864 3.489 -9.936 1.00 84.12 89 ARG A C 1
ATOM 710 O O . ARG A 1 89 ? 16.995 3.775 -9.113 1.00 84.12 89 ARG A O 1
ATOM 717 N N . LEU A 1 90 ? 17.599 2.749 -11.017 1.00 87.38 90 LEU A N 1
ATOM 718 C CA . LEU A 1 90 ? 16.316 2.067 -11.227 1.00 87.38 90 LEU A CA 1
ATOM 719 C C . LEU A 1 90 ? 16.186 0.811 -10.357 1.00 87.38 90 LEU A C 1
ATOM 721 O O . LEU A 1 90 ? 15.085 0.489 -9.916 1.00 87.38 90 LEU A O 1
ATOM 725 N N . ASP A 1 91 ? 17.303 0.163 -10.024 1.00 89.00 91 ASP A N 1
ATOM 726 C CA . ASP A 1 91 ? 17.321 -0.963 -9.082 1.00 89.00 91 ASP A CA 1
ATOM 727 C C . ASP A 1 91 ? 16.912 -0.502 -7.676 1.00 89.00 91 ASP A C 1
ATOM 729 O O . ASP A 1 91 ? 16.037 -1.101 -7.045 1.00 89.00 91 ASP A O 1
ATOM 733 N N . ASP A 1 92 ? 17.430 0.653 -7.244 1.00 88.75 92 ASP A N 1
ATOM 734 C CA . ASP A 1 92 ? 16.989 1.321 -6.016 1.00 88.75 92 ASP A CA 1
ATOM 735 C C . ASP A 1 92 ? 15.498 1.679 -6.058 1.00 88.75 92 ASP A C 1
ATOM 737 O O . ASP A 1 92 ? 14.798 1.533 -5.052 1.00 88.75 92 ASP A O 1
ATOM 741 N N . CYS A 1 93 ? 14.998 2.142 -7.211 1.00 90.88 93 CYS A N 1
ATOM 742 C CA . CYS A 1 93 ? 13.583 2.458 -7.413 1.00 90.88 93 CYS A CA 1
ATOM 743 C C . CYS A 1 93 ? 12.702 1.211 -7.240 1.00 90.88 93 CYS A C 1
ATOM 745 O O . CYS A 1 93 ? 11.741 1.245 -6.468 1.00 90.88 93 CYS A O 1
ATOM 747 N N . SER A 1 94 ? 13.060 0.093 -7.882 1.00 91.25 94 SER A N 1
ATOM 748 C CA . SER A 1 94 ? 12.351 -1.184 -7.730 1.00 91.25 94 SER A CA 1
ATOM 749 C C . SER A 1 94 ? 12.342 -1.648 -6.268 1.00 91.25 94 SER A C 1
ATOM 751 O O . SER A 1 94 ? 11.287 -2.003 -5.732 1.00 91.25 94 SER A O 1
ATOM 753 N N . LEU A 1 95 ? 13.479 -1.551 -5.570 1.00 90.12 95 LEU A N 1
ATOM 754 C CA . LEU A 1 95 ? 13.560 -1.880 -4.146 1.00 90.12 95 LEU A CA 1
ATOM 755 C C . LEU A 1 95 ? 12.685 -0.959 -3.278 1.00 90.12 95 LEU A C 1
ATOM 757 O O . LEU A 1 95 ? 12.015 -1.428 -2.355 1.00 90.12 95 LEU A O 1
ATOM 761 N N . GLN A 1 96 ? 12.660 0.348 -3.555 1.00 91.25 96 GLN A N 1
ATOM 762 C CA . GLN A 1 96 ? 11.770 1.269 -2.844 1.00 91.25 96 GLN A CA 1
ATOM 763 C C . GLN A 1 96 ? 10.292 0.935 -3.095 1.00 91.25 96 GLN A C 1
ATOM 765 O O . GLN A 1 96 ? 9.500 1.040 -2.161 1.00 91.25 96 GLN A O 1
ATOM 770 N N . TRP A 1 97 ? 9.917 0.480 -4.294 1.00 93.88 97 TRP A N 1
ATOM 771 C CA . TRP A 1 97 ? 8.552 0.024 -4.579 1.00 93.88 97 TRP A CA 1
ATOM 772 C C . TRP A 1 97 ? 8.155 -1.220 -3.785 1.00 93.88 97 TRP A C 1
ATOM 774 O O . TRP A 1 97 ? 7.054 -1.242 -3.234 1.00 93.88 97 TRP A O 1
ATOM 784 N N . LYS A 1 98 ? 9.057 -2.200 -3.629 1.00 91.62 98 LYS A N 1
ATOM 785 C CA . LYS A 1 98 ? 8.838 -3.347 -2.724 1.00 91.62 98 LYS A CA 1
ATOM 786 C C . LYS A 1 98 ? 8.523 -2.886 -1.302 1.00 91.62 98 LYS A C 1
ATOM 788 O O . LYS A 1 98 ? 7.533 -3.316 -0.713 1.00 91.62 98 LYS A O 1
ATOM 793 N N . ARG A 1 99 ? 9.309 -1.943 -0.776 1.00 90.88 99 ARG A N 1
ATOM 794 C CA . ARG A 1 99 ? 9.103 -1.386 0.572 1.00 90.88 99 ARG A CA 1
ATOM 795 C C . ARG A 1 99 ? 7.808 -0.583 0.682 1.00 90.88 99 ARG A C 1
ATOM 797 O O . ARG A 1 99 ? 7.088 -0.721 1.665 1.00 90.88 99 ARG A O 1
ATOM 804 N N . ALA A 1 100 ? 7.494 0.240 -0.319 1.00 94.31 100 ALA A N 1
ATOM 805 C CA . ALA A 1 100 ? 6.275 1.045 -0.343 1.00 94.31 100 ALA A CA 1
ATOM 806 C C . ALA A 1 100 ? 5.019 0.165 -0.362 1.00 94.31 100 ALA A C 1
ATOM 808 O O . ALA A 1 100 ? 4.103 0.394 0.427 1.00 94.31 100 ALA A O 1
ATOM 809 N N . ALA A 1 101 ? 5.001 -0.867 -1.211 1.00 94.00 101 ALA A N 1
ATOM 810 C CA . ALA A 1 101 ? 3.898 -1.816 -1.281 1.00 94.00 101 ALA A CA 1
ATOM 811 C C . ALA A 1 101 ? 3.774 -2.655 -0.005 1.00 94.00 101 ALA A C 1
ATOM 813 O O . ALA A 1 101 ? 2.659 -2.853 0.469 1.00 94.00 101 ALA A O 1
ATOM 814 N N . SER A 1 102 ? 4.892 -3.070 0.600 1.00 91.06 102 SER A N 1
ATOM 815 C CA . SER A 1 102 ? 4.881 -3.733 1.909 1.00 91.06 102 SER A CA 1
ATOM 816 C C . SER A 1 102 ? 4.269 -2.835 2.991 1.00 91.06 102 SER A C 1
ATOM 818 O O . SER A 1 102 ? 3.343 -3.251 3.684 1.00 91.06 102 SER A O 1
ATOM 820 N N . CYS A 1 103 ? 4.683 -1.564 3.080 1.00 93.25 103 CYS A N 1
ATOM 821 C CA . CYS A 1 103 ? 4.091 -0.612 4.025 1.00 93.25 103 CYS A CA 1
ATOM 822 C C . CYS A 1 103 ? 2.586 -0.427 3.784 1.00 93.25 103 CYS A C 1
ATOM 824 O O . CYS A 1 103 ? 1.812 -0.469 4.737 1.00 93.25 103 CYS A O 1
ATOM 826 N N . PHE A 1 104 ? 2.168 -0.242 2.526 1.00 95.50 104 PHE A N 1
ATOM 827 C CA . PHE A 1 104 ? 0.756 -0.134 2.144 1.00 95.50 104 PHE A CA 1
ATOM 828 C C . PHE A 1 104 ? -0.044 -1.376 2.554 1.00 95.50 104 PHE A C 1
ATOM 830 O O . PHE A 1 104 ? -1.133 -1.245 3.115 1.00 95.50 104 PHE A O 1
ATOM 837 N N . CYS A 1 105 ? 0.505 -2.565 2.302 1.00 92.75 105 CYS A N 1
ATOM 838 C CA . CYS A 1 105 ? -0.083 -3.845 2.673 1.00 92.75 105 CYS A CA 1
ATOM 839 C C . CYS A 1 105 ? -0.299 -3.912 4.190 1.00 92.75 105 CYS A C 1
ATOM 841 O O . CYS A 1 105 ? -1.438 -3.992 4.642 1.00 92.75 105 CYS A O 1
ATOM 843 N N . LEU A 1 106 ? 0.772 -3.745 4.976 1.00 90.06 106 LEU A N 1
ATOM 844 C CA . LEU A 1 106 ? 0.725 -3.776 6.441 1.00 90.06 106 LEU A CA 1
ATOM 845 C C . LEU A 1 106 ? -0.265 -2.749 7.004 1.00 90.06 106 LEU A C 1
ATOM 847 O O . LEU A 1 106 ? -1.119 -3.101 7.813 1.00 90.06 106 LEU A O 1
ATOM 851 N N . LEU A 1 107 ? -0.196 -1.494 6.543 1.00 94.06 107 LEU A N 1
ATOM 852 C CA . LEU A 1 107 ? -1.122 -0.428 6.941 1.00 94.06 107 LEU A CA 1
ATOM 853 C C . LEU A 1 107 ? -2.579 -0.788 6.631 1.00 94.06 107 LEU A C 1
ATOM 855 O O . LEU A 1 107 ? -3.463 -0.563 7.452 1.00 94.06 107 LEU A O 1
ATOM 859 N N . SER A 1 108 ? -2.842 -1.367 5.464 1.00 94.56 108 SER A N 1
ATOM 860 C CA . SER A 1 108 ? -4.197 -1.769 5.086 1.00 94.56 108 SER A CA 1
ATOM 861 C C . SER A 1 108 ? -4.693 -2.955 5.912 1.00 94.56 108 SER A C 1
ATOM 863 O O . SER A 1 108 ? -5.878 -3.020 6.212 1.00 94.56 108 SER A O 1
ATOM 865 N N . LEU A 1 109 ? -3.810 -3.854 6.349 1.00 90.81 109 LEU A N 1
ATOM 866 C CA . LEU A 1 109 ? -4.165 -5.023 7.159 1.00 90.81 109 LEU A CA 1
ATOM 867 C C . LEU A 1 109 ? -4.517 -4.688 8.608 1.00 90.81 109 LEU A C 1
ATOM 869 O O . LEU A 1 109 ? -5.278 -5.431 9.226 1.00 90.81 109 LEU A O 1
ATOM 873 N N . PHE A 1 110 ? -4.071 -3.541 9.134 1.00 90.06 110 PHE A N 1
ATOM 874 C CA . PHE A 1 110 ? -4.469 -3.101 10.476 1.00 90.06 110 PHE A CA 1
ATOM 875 C C . PHE A 1 110 ? -5.986 -2.936 10.646 1.00 90.06 110 PHE A C 1
ATOM 877 O O . PHE A 1 110 ? -6.476 -2.966 11.774 1.00 90.06 110 PHE A O 1
ATOM 884 N N . VAL A 1 111 ? -6.746 -2.802 9.551 1.00 91.56 111 VAL A N 1
ATOM 885 C CA . VAL A 1 111 ? -8.217 -2.722 9.596 1.00 91.56 111 VAL A CA 1
ATOM 886 C C . VAL A 1 111 ? -8.849 -4.001 10.151 1.00 91.56 111 VAL A C 1
ATOM 888 O O . VAL A 1 111 ? -9.937 -3.926 10.716 1.00 91.56 111 VAL A O 1
ATOM 891 N N . ARG A 1 112 ? -8.145 -5.141 10.062 1.00 88.88 112 ARG A N 1
ATOM 892 C CA . ARG A 1 112 ? -8.588 -6.443 10.586 1.00 88.88 112 ARG A CA 1
ATOM 893 C C . ARG A 1 112 ? -8.516 -6.546 12.107 1.00 88.88 112 ARG A C 1
ATOM 895 O O . ARG A 1 112 ? -9.045 -7.478 12.694 1.00 88.88 112 ARG A O 1
ATOM 902 N N . ILE A 1 113 ? -7.862 -5.600 12.781 1.00 87.25 113 ILE A N 1
ATOM 903 C CA . ILE A 1 113 ? -7.634 -5.690 14.225 1.00 87.25 113 ILE A CA 1
ATOM 904 C C . ILE A 1 113 ? -8.732 -4.922 14.955 1.00 87.25 113 ILE A C 1
ATOM 906 O O . ILE A 1 113 ? -8.669 -3.700 15.090 1.00 87.25 113 ILE A O 1
ATOM 910 N N . ALA A 1 114 ? -9.726 -5.652 15.468 1.00 86.94 114 ALA A N 1
ATOM 911 C CA . ALA A 1 114 ? -10.900 -5.113 16.165 1.00 86.94 114 ALA A CA 1
ATOM 912 C C . ALA A 1 114 ? -10.589 -4.000 17.173 1.00 86.94 114 ALA A C 1
ATOM 914 O O . ALA A 1 114 ? -11.198 -2.935 17.126 1.00 86.94 114 ALA A O 1
ATOM 915 N N . LYS A 1 115 ? -9.588 -4.204 18.035 1.00 87.31 115 LYS A N 1
ATOM 916 C CA . LYS A 1 115 ? -9.225 -3.252 19.101 1.00 87.31 115 LYS A CA 1
ATOM 917 C C . LYS A 1 115 ? -8.647 -1.930 18.593 1.00 87.31 115 LYS A C 1
ATOM 919 O O . LYS A 1 115 ? -8.631 -0.947 19.326 1.00 87.31 115 LYS A O 1
ATOM 924 N N . LEU A 1 116 ? -8.171 -1.905 17.350 1.00 87.75 116 LEU A N 1
ATOM 925 C CA . LEU A 1 116 ? -7.594 -0.724 16.712 1.00 87.75 116 LEU A CA 1
ATOM 926 C C . LEU A 1 116 ? -8.606 0.008 15.820 1.00 87.75 116 LEU A C 1
ATOM 928 O O . LEU A 1 116 ? -8.361 1.152 15.421 1.00 87.75 116 LEU A O 1
ATOM 932 N N . ARG A 1 117 ? -9.753 -0.621 15.523 1.00 90.19 117 ARG A N 1
ATOM 933 C CA . ARG A 1 117 ? -10.793 -0.050 14.666 1.00 90.19 117 ARG A CA 1
ATOM 934 C C . ARG A 1 117 ? -11.461 1.136 15.356 1.00 90.19 117 ARG A C 1
ATOM 936 O O . ARG A 1 117 ? -12.053 1.033 16.423 1.00 90.19 117 ARG A O 1
ATOM 943 N N . ASN A 1 118 ? -11.411 2.282 14.692 1.00 90.38 118 ASN A N 1
ATOM 944 C CA . ASN A 1 118 ? -12.244 3.439 14.994 1.00 90.38 118 ASN A CA 1
ATOM 945 C C . ASN A 1 118 ? -12.510 4.224 13.707 1.00 90.38 118 ASN A C 1
ATOM 947 O O . ASN A 1 118 ? -11.793 4.075 12.714 1.00 90.38 118 ASN A O 1
ATOM 951 N N . ALA A 1 119 ? -13.533 5.080 13.725 1.00 89.88 119 ALA A N 1
ATOM 952 C CA . ALA A 1 119 ? -13.978 5.800 12.532 1.00 89.88 119 ALA A CA 1
ATOM 953 C C . ALA A 1 119 ? -12.859 6.624 11.869 1.00 89.88 119 ALA A C 1
ATOM 955 O O . ALA A 1 119 ? -12.755 6.653 10.642 1.00 89.88 119 ALA A O 1
ATOM 956 N N . SER A 1 120 ? -11.992 7.250 12.672 1.00 91.25 120 SER A N 1
ATOM 957 C CA . SER A 1 120 ? -10.860 8.048 12.186 1.00 91.25 120 SER A CA 1
ATOM 958 C C . SER A 1 120 ? -9.823 7.188 11.459 1.00 91.25 120 SER A C 1
ATOM 960 O O . SER A 1 120 ? -9.401 7.527 10.349 1.00 91.25 120 SER A O 1
ATOM 962 N N . MET A 1 121 ? -9.457 6.044 12.042 1.00 94.06 121 MET A N 1
ATOM 963 C CA . MET A 1 121 ? -8.508 5.105 11.448 1.00 94.06 121 MET A CA 1
ATOM 964 C C . MET A 1 121 ? -9.043 4.493 10.148 1.00 94.06 121 MET A C 1
ATOM 966 O O . MET A 1 121 ? -8.352 4.543 9.133 1.00 94.06 121 MET A O 1
ATOM 970 N N . LEU A 1 122 ? -10.289 4.012 10.139 1.00 94.81 122 LEU A N 1
ATOM 971 C CA . LEU A 1 122 ? -10.904 3.405 8.952 1.00 94.81 122 LEU A CA 1
ATOM 972 C C . LEU A 1 122 ? -11.062 4.420 7.810 1.00 94.81 122 LEU A C 1
ATOM 974 O O . LEU A 1 122 ? -10.691 4.144 6.670 1.00 94.81 122 LEU A O 1
ATOM 978 N N . THR A 1 123 ? -11.513 5.641 8.121 1.00 94.50 123 THR A N 1
ATOM 979 C CA . THR A 1 123 ? -11.598 6.731 7.131 1.00 94.50 123 THR A CA 1
ATOM 980 C C . THR A 1 123 ? -10.219 7.077 6.568 1.00 94.50 123 THR A C 1
ATOM 982 O O . THR A 1 123 ? -10.075 7.333 5.371 1.00 94.50 123 THR A O 1
ATOM 985 N N . THR A 1 124 ? -9.191 7.077 7.420 1.00 96.44 124 THR A N 1
ATOM 986 C CA . THR A 1 124 ? -7.804 7.302 6.998 1.00 96.44 124 THR A CA 1
ATOM 987 C C . THR A 1 124 ? -7.327 6.188 6.071 1.00 96.44 124 THR A C 1
ATOM 989 O O . THR A 1 124 ? -6.783 6.495 5.014 1.00 96.44 124 THR A O 1
ATOM 992 N N . ALA A 1 125 ? -7.581 4.922 6.412 1.00 96.88 125 ALA A N 1
ATOM 993 C CA . ALA A 1 125 ? -7.208 3.776 5.587 1.00 96.88 125 ALA A CA 1
ATOM 994 C C . ALA A 1 125 ? -7.840 3.861 4.189 1.00 96.88 125 ALA A C 1
ATOM 996 O O . ALA A 1 125 ? -7.131 3.743 3.193 1.00 96.88 125 ALA A O 1
ATOM 997 N N . MET A 1 126 ? -9.139 4.171 4.096 1.00 96.44 126 MET A N 1
ATOM 998 C CA . MET A 1 126 ? -9.817 4.343 2.804 1.00 96.44 126 MET A CA 1
ATOM 999 C C . MET A 1 126 ? -9.234 5.507 1.989 1.00 96.44 126 MET A C 1
ATOM 1001 O O . MET A 1 126 ? -8.944 5.352 0.804 1.00 96.44 126 MET A O 1
ATOM 1005 N N . ARG A 1 127 ? -9.040 6.683 2.604 1.00 96.44 127 ARG A N 1
ATOM 1006 C CA . ARG A 1 127 ? -8.565 7.885 1.893 1.00 96.44 127 ARG A CA 1
ATOM 1007 C C . ARG A 1 127 ? -7.113 7.766 1.448 1.00 96.44 127 ARG A C 1
ATOM 1009 O O . ARG A 1 127 ? -6.804 8.050 0.291 1.00 96.44 127 ARG A O 1
ATOM 1016 N N . GLU A 1 128 ? -6.229 7.379 2.359 1.00 97.31 128 GLU A N 1
ATOM 1017 C CA . GLU A 1 128 ? -4.806 7.248 2.060 1.00 97.31 128 GLU A CA 1
ATOM 1018 C C . GLU A 1 128 ? -4.532 6.011 1.195 1.00 97.31 128 GLU A C 1
ATOM 1020 O O . GLU A 1 128 ? -3.704 6.087 0.288 1.00 97.31 128 GLU A O 1
ATOM 1025 N N . GLY A 1 129 ? -5.278 4.919 1.376 1.00 97.12 129 GLY A N 1
ATOM 1026 C CA . GLY A 1 129 ? -5.171 3.746 0.513 1.00 97.12 129 GLY A CA 1
ATOM 1027 C C . GLY A 1 129 ? -5.621 4.017 -0.920 1.00 97.12 129 GLY A C 1
ATOM 1028 O O . GLY A 1 129 ? -4.916 3.660 -1.865 1.00 97.12 129 GLY A O 1
ATOM 1029 N N . LYS A 1 130 ? -6.723 4.761 -1.099 1.00 96.25 130 LYS A N 1
ATOM 1030 C CA . LYS A 1 130 ? -7.136 5.266 -2.417 1.00 96.25 130 LYS A CA 1
ATOM 1031 C C . LYS A 1 130 ? -6.019 6.079 -3.077 1.00 96.25 130 LYS A C 1
ATOM 1033 O O . LYS A 1 130 ? -5.690 5.828 -4.232 1.00 96.25 130 LYS A O 1
ATOM 1038 N N . ARG A 1 131 ? -5.410 7.029 -2.356 1.00 96.31 131 ARG A N 1
ATOM 1039 C CA . ARG A 1 131 ? -4.311 7.858 -2.890 1.00 96.31 131 ARG A CA 1
ATOM 1040 C C . ARG A 1 131 ? -3.104 7.029 -3.319 1.00 96.31 131 ARG A C 1
ATOM 1042 O O . ARG A 1 131 ? -2.543 7.301 -4.377 1.00 96.31 131 ARG A O 1
ATOM 1049 N N . PHE A 1 132 ? -2.732 6.020 -2.533 1.00 97.06 132 PHE A N 1
ATOM 1050 C CA . PHE A 1 132 ? -1.638 5.120 -2.884 1.00 97.06 132 PHE A CA 1
ATOM 1051 C C . PHE A 1 132 ? -1.932 4.403 -4.205 1.00 97.06 132 PHE A C 1
ATOM 1053 O O . PHE A 1 132 ? -1.140 4.470 -5.144 1.00 97.06 132 PHE A O 1
ATOM 1060 N N . MET A 1 133 ? -3.110 3.782 -4.318 1.00 96.56 133 MET A N 1
ATOM 1061 C CA . MET A 1 133 ? -3.506 3.060 -5.529 1.00 96.56 133 MET A CA 1
ATOM 1062 C C . MET A 1 133 ? -3.662 3.987 -6.747 1.00 96.56 133 MET A C 1
ATOM 1064 O O . MET A 1 133 ? -3.297 3.603 -7.857 1.00 96.56 133 MET A O 1
ATOM 1068 N N . GLN A 1 134 ? -4.123 5.230 -6.564 1.00 95.69 134 GLN A N 1
ATOM 1069 C CA . GLN A 1 134 ? -4.130 6.254 -7.621 1.00 95.69 134 GLN A CA 1
ATOM 1070 C C . GLN A 1 134 ? -2.714 6.560 -8.121 1.00 95.69 134 GLN A C 1
ATOM 1072 O O . GLN A 1 134 ? -2.483 6.636 -9.327 1.00 95.69 134 GLN A O 1
ATOM 1077 N N . ALA A 1 135 ? -1.751 6.689 -7.207 1.00 94.38 135 ALA A N 1
ATOM 1078 C CA . ALA A 1 135 ? -0.366 6.965 -7.567 1.00 94.38 135 ALA A CA 1
ATOM 1079 C C . ALA A 1 135 ? 0.281 5.809 -8.349 1.00 94.38 135 ALA A C 1
ATOM 1081 O O . ALA A 1 135 ? 1.060 6.063 -9.265 1.00 94.38 135 ALA A O 1
ATOM 1082 N N . VAL A 1 136 ? -0.073 4.559 -8.025 1.00 94.44 136 VAL A N 1
ATOM 1083 C CA . VAL A 1 136 ? 0.398 3.368 -8.753 1.00 94.44 136 VAL A CA 1
ATOM 1084 C C . VAL A 1 136 ? -0.278 3.236 -10.118 1.00 94.44 136 VAL A C 1
ATOM 1086 O O . VAL A 1 136 ? 0.386 2.897 -11.092 1.00 94.44 136 VAL A O 1
ATOM 1089 N N . SER A 1 137 ? -1.585 3.494 -10.195 1.00 93.94 137 SER A N 1
ATOM 1090 C CA . SER A 1 137 ? -2.403 3.240 -11.389 1.00 93.94 137 SER A CA 1
ATOM 1091 C C . SER A 1 137 ? -2.299 4.315 -12.470 1.00 93.94 137 SER A C 1
ATOM 1093 O O . SER A 1 137 ? -2.640 4.041 -13.618 1.00 93.94 137 SER A O 1
ATOM 1095 N N . SER A 1 138 ? -1.838 5.521 -12.139 1.00 92.88 138 SER A N 1
ATOM 1096 C CA . SER A 1 138 ? -1.738 6.637 -13.083 1.00 92.88 138 SER A CA 1
ATOM 1097 C C . SER A 1 138 ? -0.505 6.506 -13.999 1.00 92.88 138 SER A C 1
ATOM 1099 O O . SER A 1 138 ? 0.622 6.672 -13.519 1.00 92.88 138 SER A O 1
ATOM 1101 N N . PRO A 1 139 ? -0.668 6.268 -15.319 1.00 86.06 139 PRO A N 1
ATOM 1102 C CA . PRO A 1 139 ? 0.462 6.042 -16.232 1.00 86.06 139 PRO A CA 1
ATOM 1103 C C . PRO A 1 139 ? 1.397 7.250 -16.363 1.00 86.06 139 PRO A C 1
ATOM 1105 O O . PRO A 1 139 ? 2.596 7.100 -16.563 1.00 86.06 139 PRO A O 1
ATOM 1108 N N . SER A 1 140 ? 0.865 8.464 -16.210 1.00 85.69 140 SER A N 1
ATOM 1109 C CA . SER A 1 140 ? 1.635 9.705 -16.345 1.00 85.69 140 SER A CA 1
ATOM 1110 C C . SER A 1 140 ? 2.485 10.043 -15.120 1.00 85.69 140 SER A C 1
ATOM 1112 O O . SER A 1 140 ? 3.331 10.931 -15.198 1.00 85.69 140 SER A O 1
ATOM 1114 N N . THR A 1 141 ? 2.276 9.370 -13.985 1.00 86.50 141 THR A N 1
ATOM 1115 C CA . THR A 1 141 ? 2.940 9.711 -12.714 1.00 86.50 141 THR A CA 1
ATOM 1116 C C . THR A 1 141 ? 3.585 8.523 -12.010 1.00 86.50 141 THR A C 1
ATOM 1118 O O . THR A 1 141 ? 4.420 8.726 -11.124 1.00 86.50 141 THR A O 1
ATOM 1121 N N . SER A 1 142 ? 3.210 7.298 -12.377 1.00 92.56 142 SER A N 1
ATOM 1122 C CA . SER A 1 142 ? 3.665 6.073 -11.727 1.00 92.56 142 SER A CA 1
ATOM 1123 C C . SER A 1 142 ? 5.030 5.644 -12.249 1.00 92.56 142 SER A C 1
ATOM 1125 O O . SER A 1 142 ? 5.164 5.135 -13.361 1.00 92.56 142 SER A O 1
ATOM 1127 N N . SER A 1 143 ? 6.061 5.788 -11.416 1.00 93.12 143 SER A N 1
ATOM 1128 C CA . SER A 1 143 ? 7.355 5.166 -11.709 1.00 93.12 143 SER A CA 1
ATOM 1129 C C . SER A 1 143 ? 7.309 3.640 -11.630 1.00 93.12 143 SER A C 1
ATOM 1131 O O . SER A 1 143 ? 8.182 2.998 -12.196 1.00 93.12 143 SER A O 1
ATOM 1133 N N . PHE A 1 144 ? 6.304 3.054 -10.967 1.00 94.44 144 PHE A N 1
ATOM 1134 C CA . PHE A 1 144 ? 6.115 1.606 -10.963 1.00 94.44 144 PHE A CA 1
ATOM 1135 C C . PHE A 1 144 ? 5.730 1.108 -12.353 1.00 94.44 144 PHE A C 1
ATOM 1137 O O . PHE A 1 144 ? 6.392 0.220 -12.871 1.00 94.44 144 PHE A O 1
ATOM 1144 N N . LEU A 1 145 ? 4.718 1.722 -12.980 1.00 93.19 145 LEU A N 1
ATOM 1145 C CA . LEU A 1 145 ? 4.312 1.362 -14.343 1.00 93.19 145 LEU A CA 1
ATOM 1146 C C . LEU A 1 145 ? 5.444 1.604 -15.344 1.00 93.19 145 LEU A C 1
ATOM 1148 O O . LEU A 1 145 ? 5.641 0.785 -16.226 1.00 93.19 145 LEU A O 1
ATOM 1152 N N . TYR A 1 146 ? 6.244 2.655 -15.145 1.00 91.81 146 TYR A N 1
ATOM 1153 C CA . TYR A 1 146 ? 7.447 2.893 -15.946 1.00 91.81 146 TYR A CA 1
ATOM 1154 C C . TYR A 1 146 ? 8.483 1.757 -15.854 1.00 91.81 146 TYR A C 1
ATOM 1156 O O . TYR A 1 146 ? 9.124 1.432 -16.847 1.00 91.81 146 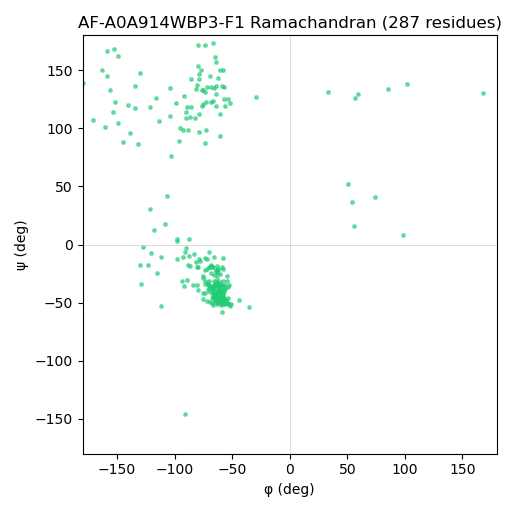TYR A O 1
ATOM 1164 N N . LEU A 1 147 ? 8.647 1.114 -14.688 1.00 91.25 147 LEU A N 1
ATOM 1165 C CA . LEU A 1 147 ? 9.513 -0.070 -14.560 1.00 91.25 147 LEU A CA 1
ATOM 1166 C C . LEU A 1 147 ? 8.948 -1.300 -15.289 1.00 91.25 147 LEU A C 1
ATOM 1168 O O . LEU A 1 147 ? 9.701 -2.236 -15.551 1.00 91.25 147 LEU A O 1
ATOM 1172 N N . LEU A 1 148 ? 7.646 -1.299 -15.587 1.00 90.44 148 LEU A N 1
ATOM 1173 C CA . LEU A 1 148 ? 6.942 -2.347 -16.328 1.00 90.44 148 LEU A CA 1
ATOM 1174 C C . LEU A 1 148 ? 6.764 -2.016 -17.812 1.00 90.44 148 LEU A C 1
ATOM 1176 O O . LEU A 1 148 ? 6.097 -2.765 -18.513 1.00 90.44 148 LEU A O 1
ATOM 1180 N N . GLU A 1 149 ? 7.328 -0.913 -18.302 1.00 87.56 149 GLU A N 1
ATOM 1181 C CA . GLU A 1 149 ? 7.370 -0.654 -19.739 1.00 87.56 149 GLU A CA 1
ATOM 1182 C C . GLU A 1 149 ? 8.333 -1.639 -20.420 1.00 87.56 149 GLU A C 1
ATOM 1184 O O . GLU A 1 149 ? 9.385 -1.978 -19.867 1.00 87.56 149 GLU A O 1
ATOM 1189 N N . ASP A 1 150 ? 7.986 -2.045 -21.643 1.00 78.06 150 ASP A N 1
ATOM 1190 C CA . ASP A 1 150 ? 8.667 -3.047 -22.477 1.00 78.06 150 ASP A CA 1
ATOM 1191 C C . ASP A 1 150 ? 10.205 -3.057 -22.338 1.00 78.06 150 ASP A C 1
ATOM 1193 O O . ASP A 1 150 ? 10.811 -4.042 -21.912 1.00 78.06 150 ASP A O 1
ATOM 1197 N N . LYS A 1 151 ? 10.845 -1.894 -22.531 1.00 83.69 151 LYS A N 1
ATOM 1198 C CA . LYS A 1 151 ? 12.312 -1.726 -22.488 1.00 83.69 151 LYS A CA 1
ATOM 1199 C C . LYS A 1 151 ? 12.987 -2.224 -21.208 1.00 83.69 151 LYS A C 1
ATOM 1201 O O . LYS A 1 151 ? 14.182 -2.510 -21.230 1.00 83.69 151 LYS A O 1
ATOM 1206 N N . GLN A 1 152 ? 12.272 -2.238 -20.086 1.00 85.06 152 GLN A N 1
ATOM 1207 C CA . GLN A 1 152 ? 12.806 -2.582 -18.766 1.00 85.06 152 GLN A CA 1
ATOM 1208 C C . GLN A 1 152 ? 12.085 -3.782 -18.137 1.00 85.06 152 GLN A C 1
ATOM 1210 O O . GLN A 1 152 ? 12.538 -4.286 -17.102 1.00 85.06 152 GLN A O 1
ATOM 1215 N N . PHE A 1 153 ? 11.002 -4.259 -18.759 1.00 85.88 153 PHE A N 1
ATOM 1216 C CA . PHE A 1 153 ? 10.116 -5.283 -18.214 1.00 85.88 153 PHE A CA 1
ATOM 1217 C C . PHE A 1 153 ? 10.880 -6.553 -17.834 1.00 85.88 153 PHE A C 1
ATOM 1219 O O . PHE A 1 153 ? 10.807 -6.994 -16.688 1.00 85.88 153 PHE A O 1
ATOM 1226 N N . HIS A 1 154 ? 11.722 -7.069 -18.735 1.00 86.06 154 HIS A N 1
ATOM 1227 C CA . HIS A 1 154 ? 12.535 -8.268 -18.493 1.00 86.06 154 HIS A CA 1
ATOM 1228 C C . HIS A 1 154 ? 13.411 -8.177 -17.231 1.00 86.06 154 HIS A C 1
ATOM 1230 O O . HIS A 1 154 ? 13.651 -9.182 -16.564 1.00 86.06 154 HIS A O 1
ATOM 1236 N N . LYS A 1 155 ? 13.876 -6.974 -16.867 1.00 89.38 155 LYS A N 1
ATOM 1237 C CA . LYS A 1 155 ? 14.717 -6.768 -15.680 1.00 89.38 155 LYS A CA 1
ATOM 1238 C C . LYS A 1 155 ? 13.899 -6.705 -14.387 1.00 89.38 155 LYS A C 1
ATOM 1240 O O . LYS A 1 155 ? 14.379 -7.134 -13.336 1.00 89.38 155 LYS A O 1
ATOM 1245 N N . TYR A 1 156 ? 12.689 -6.148 -14.437 1.00 90.56 156 TYR A N 1
ATOM 1246 C CA . TYR A 1 156 ? 11.918 -5.817 -13.235 1.00 90.56 156 TYR A CA 1
ATOM 1247 C C . TYR A 1 156 ? 10.662 -6.665 -13.017 1.00 90.56 156 TYR A C 1
ATOM 1249 O O . TYR A 1 156 ? 10.139 -6.640 -11.903 1.00 90.56 156 TYR A O 1
ATOM 1257 N N . ALA A 1 157 ? 10.218 -7.464 -13.989 1.00 86.94 157 ALA A N 1
ATOM 1258 C CA . ALA A 1 157 ? 9.003 -8.279 -13.900 1.00 86.94 157 ALA A CA 1
ATOM 1259 C C . ALA A 1 157 ? 8.988 -9.199 -12.665 1.00 86.94 157 ALA A C 1
ATOM 1261 O O . ALA A 1 157 ? 8.057 -9.150 -11.858 1.00 86.94 157 ALA A O 1
ATOM 1262 N N . ALA A 1 158 ? 10.071 -9.950 -12.429 1.00 87.00 158 ALA A N 1
ATOM 1263 C CA . ALA A 1 158 ? 10.195 -10.818 -11.252 1.00 87.00 158 ALA A CA 1
ATOM 1264 C C . ALA A 1 158 ? 10.125 -10.033 -9.926 1.00 87.00 158 ALA A C 1
ATOM 1266 O O . ALA A 1 158 ? 9.595 -10.510 -8.923 1.00 87.00 158 ALA A O 1
ATOM 1267 N N . ASN A 1 159 ? 10.622 -8.793 -9.924 1.00 88.00 1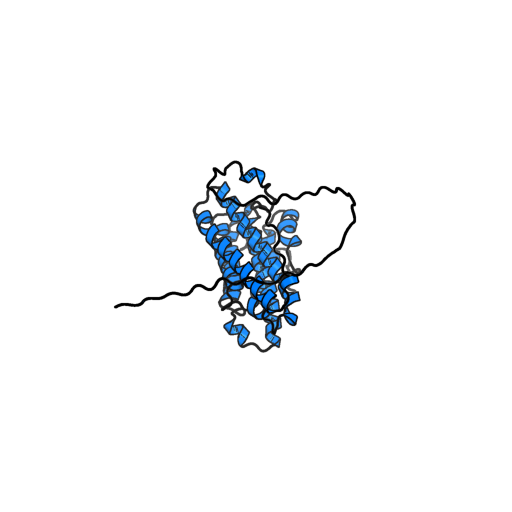59 ASN A N 1
ATOM 1268 C CA . ASN A 1 159 ? 10.564 -7.904 -8.768 1.00 88.00 159 ASN A CA 1
ATOM 1269 C C . ASN A 1 159 ? 9.200 -7.222 -8.600 1.00 88.00 159 ASN A C 1
ATOM 1271 O O . ASN A 1 159 ? 8.901 -6.758 -7.500 1.00 88.00 159 ASN A O 1
ATOM 1275 N N . ALA A 1 160 ? 8.386 -7.167 -9.652 1.00 90.12 160 ALA A N 1
ATOM 1276 C CA . ALA A 1 160 ? 7.077 -6.531 -9.664 1.00 90.12 160 ALA A CA 1
ATOM 1277 C C . ALA A 1 160 ? 5.964 -7.436 -9.131 1.00 90.12 160 ALA A C 1
ATOM 1279 O O . ALA A 1 160 ? 5.068 -6.949 -8.444 1.00 90.12 160 ALA A O 1
ATOM 1280 N N . ALA A 1 161 ? 6.043 -8.747 -9.371 1.00 87.31 161 ALA A N 1
ATOM 1281 C CA . ALA A 1 161 ? 5.087 -9.720 -8.842 1.00 87.31 161 ALA A CA 1
ATOM 1282 C C . ALA A 1 161 ? 4.852 -9.597 -7.315 1.00 87.31 161 ALA A C 1
ATOM 1284 O O . ALA A 1 161 ? 3.697 -9.447 -6.903 1.00 87.31 161 ALA A O 1
ATOM 1285 N N . PRO A 1 162 ? 5.885 -9.565 -6.443 1.00 87.62 162 PRO A N 1
ATOM 1286 C CA . PRO A 1 162 ? 5.667 -9.386 -5.004 1.00 87.62 162 PRO A CA 1
ATOM 1287 C C . PRO A 1 162 ? 5.089 -8.006 -4.647 1.00 87.62 162 PRO A C 1
ATOM 1289 O O . PRO A 1 162 ? 4.312 -7.898 -3.699 1.00 87.62 162 PRO A O 1
ATOM 1292 N N . VAL A 1 163 ? 5.412 -6.957 -5.415 1.00 92.19 163 VAL A N 1
ATOM 1293 C CA . VAL A 1 163 ? 4.832 -5.612 -5.240 1.00 92.19 163 VAL A CA 1
ATOM 1294 C C . VAL A 1 163 ? 3.328 -5.658 -5.504 1.00 92.19 163 VAL A C 1
ATOM 1296 O O . VAL A 1 163 ? 2.541 -5.230 -4.661 1.00 92.19 163 VAL A O 1
ATOM 1299 N N . LEU A 1 164 ? 2.923 -6.222 -6.645 1.00 92.25 164 LEU A N 1
ATOM 1300 C CA . LEU A 1 164 ? 1.519 -6.368 -7.028 1.00 92.25 164 LEU A CA 1
ATOM 1301 C C . LEU A 1 164 ? 0.746 -7.210 -6.016 1.00 92.25 164 LEU A C 1
ATOM 1303 O O . LEU A 1 164 ? -0.344 -6.810 -5.615 1.00 92.25 164 LEU A O 1
ATOM 1307 N N . LYS A 1 165 ? 1.338 -8.305 -5.526 1.00 90.06 165 LYS A N 1
ATOM 1308 C CA . LYS A 1 165 ? 0.740 -9.144 -4.481 1.00 90.06 165 LYS A CA 1
ATOM 1309 C C . LYS A 1 165 ? 0.446 -8.347 -3.205 1.00 90.06 165 LYS A C 1
ATOM 1311 O O . LYS A 1 165 ? -0.672 -8.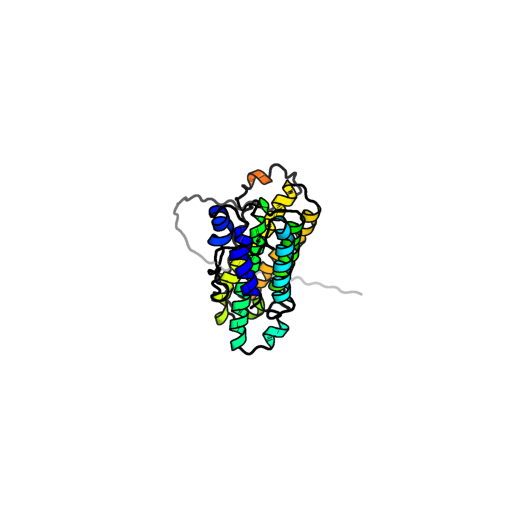401 -2.698 1.00 90.06 165 LYS A O 1
ATOM 1316 N N . CYS A 1 166 ? 1.402 -7.553 -2.714 1.00 91.69 166 CYS A N 1
ATOM 1317 C CA . CYS A 1 166 ? 1.178 -6.658 -1.571 1.00 91.69 166 CYS A CA 1
ATOM 1318 C C . CYS A 1 166 ? 0.036 -5.664 -1.820 1.00 91.69 166 CYS A C 1
ATOM 1320 O O . CYS A 1 166 ? -0.781 -5.413 -0.932 1.00 91.69 166 CYS A O 1
ATOM 1322 N N . ILE A 1 167 ? -0.031 -5.091 -3.023 1.00 94.25 167 ILE A N 1
ATOM 1323 C CA . ILE A 1 167 ? -1.074 -4.122 -3.364 1.00 94.25 167 ILE A CA 1
ATOM 1324 C C . ILE A 1 167 ? -2.447 -4.801 -3.447 1.00 94.25 167 ILE A C 1
ATOM 1326 O O . ILE A 1 167 ? -3.426 -4.255 -2.945 1.00 94.25 167 ILE A O 1
ATOM 1330 N N . GLN A 1 168 ? -2.530 -6.004 -4.016 1.00 91.75 168 GLN A N 1
ATOM 1331 C CA . GLN A 1 168 ? -3.763 -6.794 -4.077 1.00 91.75 168 GLN A CA 1
ATOM 1332 C C . GLN A 1 168 ? -4.281 -7.138 -2.678 1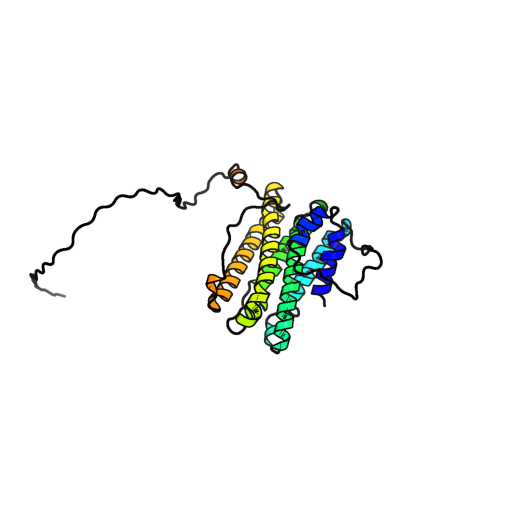.00 91.75 168 GLN A C 1
ATOM 1334 O O . GLN A 1 168 ? -5.460 -6.926 -2.389 1.00 91.75 168 GLN A O 1
ATOM 1339 N N . ILE A 1 169 ? -3.395 -7.606 -1.795 1.00 90.19 169 ILE A N 1
ATOM 1340 C CA . ILE A 1 169 ? -3.717 -7.902 -0.395 1.00 90.19 169 ILE A CA 1
ATOM 1341 C C . ILE A 1 169 ? -4.259 -6.654 0.309 1.00 90.19 169 ILE A C 1
ATOM 1343 O O . ILE A 1 169 ? -5.342 -6.694 0.901 1.00 90.19 169 ILE A O 1
ATOM 1347 N N . GLY A 1 170 ? -3.535 -5.534 0.212 1.00 93.00 170 GLY A N 1
ATOM 1348 C CA . GLY A 1 170 ? -3.947 -4.286 0.843 1.00 93.00 170 GLY A CA 1
ATOM 1349 C C . GLY A 1 170 ? -5.270 -3.762 0.281 1.00 93.00 170 GLY A C 1
ATOM 1350 O O . GLY A 1 170 ? -6.158 -3.412 1.053 1.00 93.00 170 GLY A O 1
ATOM 1351 N N . ASN A 1 171 ? -5.464 -3.799 -1.042 1.00 94.06 171 ASN A N 1
ATOM 1352 C CA . ASN A 1 171 ? -6.736 -3.436 -1.671 1.00 94.06 171 ASN A CA 1
ATOM 1353 C C . ASN A 1 171 ? -7.883 -4.309 -1.144 1.00 94.06 171 ASN A C 1
ATOM 1355 O O . ASN A 1 171 ? -8.912 -3.777 -0.740 1.00 94.06 171 ASN A O 1
ATOM 1359 N N . ARG A 1 172 ? -7.697 -5.633 -1.047 1.00 90.69 172 ARG A N 1
ATOM 1360 C CA . ARG A 1 172 ? -8.720 -6.536 -0.495 1.00 90.69 172 ARG A CA 1
ATOM 1361 C C . ARG A 1 172 ? -9.066 -6.195 0.956 1.00 90.69 172 ARG A C 1
ATOM 1363 O O . ARG A 1 172 ? -10.242 -6.188 1.313 1.00 90.69 172 ARG A O 1
ATOM 1370 N N . ALA A 1 173 ? -8.068 -5.869 1.779 1.00 91.56 173 ALA A N 1
ATOM 1371 C CA . ALA A 1 173 ? -8.303 -5.403 3.144 1.00 91.56 173 ALA A CA 1
ATOM 1372 C C . ALA A 1 173 ? -9.109 -4.090 3.166 1.00 91.56 173 ALA A C 1
ATOM 1374 O O . ALA A 1 173 ? -10.059 -3.971 3.933 1.00 91.56 173 ALA A O 1
ATOM 1375 N N . LEU A 1 174 ? -8.819 -3.136 2.280 1.00 94.38 174 LEU A N 1
ATOM 1376 C CA . LEU A 1 174 ? -9.594 -1.894 2.185 1.00 94.38 174 LEU A CA 1
ATOM 1377 C C . LEU A 1 174 ? -11.034 -2.127 1.699 1.00 94.38 174 LEU A C 1
ATOM 1379 O O . LEU A 1 174 ? -11.951 -1.502 2.225 1.00 94.38 174 LEU A O 1
ATOM 1383 N N . GLN A 1 175 ? -11.256 -3.040 0.746 1.00 91.50 175 GLN A N 1
ATOM 1384 C CA . GLN A 1 175 ? -12.605 -3.387 0.273 1.00 91.50 175 GLN A CA 1
ATOM 1385 C C . GLN A 1 175 ? -13.461 -4.017 1.380 1.00 91.50 175 GLN A C 1
ATOM 1387 O O . GLN A 1 175 ? -14.659 -3.755 1.446 1.00 91.50 175 GLN A O 1
ATOM 1392 N N . SER A 1 176 ? -12.855 -4.760 2.313 1.00 91.25 176 SER A N 1
ATOM 1393 C CA . SER A 1 176 ? -13.578 -5.326 3.465 1.00 91.25 176 SER A CA 1
ATOM 1394 C C . SER A 1 176 ? -14.197 -4.265 4.394 1.00 91.25 176 SER A C 1
ATOM 1396 O O . SER A 1 176 ? -15.189 -4.529 5.079 1.00 91.25 176 SER A O 1
ATOM 1398 N N . ILE A 1 177 ? -13.680 -3.026 4.364 1.00 92.62 177 ILE A N 1
ATOM 1399 C CA . ILE A 1 177 ? -14.271 -1.888 5.083 1.00 92.62 177 ILE A CA 1
ATOM 1400 C C . ILE A 1 177 ? -15.669 -1.576 4.538 1.00 92.62 177 ILE A C 1
ATOM 1402 O O . ILE A 1 177 ? -16.531 -1.175 5.313 1.00 92.62 177 ILE A O 1
ATOM 1406 N N . ALA A 1 178 ? -15.925 -1.780 3.241 1.00 87.44 178 ALA A N 1
ATOM 1407 C CA . ALA A 1 178 ? -17.239 -1.535 2.646 1.00 87.44 178 ALA A CA 1
ATOM 1408 C C . ALA A 1 178 ? -18.311 -2.454 3.250 1.00 87.44 178 ALA A C 1
ATOM 1410 O O . ALA A 1 178 ? -19.391 -1.985 3.612 1.00 87.44 178 ALA A O 1
ATOM 1411 N N . THR A 1 179 ? -17.992 -3.740 3.427 1.00 87.50 179 THR A N 1
ATOM 1412 C CA . THR A 1 179 ? -18.873 -4.713 4.089 1.00 87.50 179 THR A CA 1
ATOM 1413 C C . THR A 1 179 ? -19.191 -4.275 5.519 1.00 87.50 179 THR A C 1
ATOM 1415 O O . THR A 1 179 ? -20.353 -4.238 5.924 1.00 87.50 179 THR A O 1
ATOM 1418 N N . TYR A 1 180 ? -18.165 -3.876 6.276 1.00 88.69 180 TYR A N 1
ATOM 1419 C CA . TYR A 1 180 ? -18.328 -3.388 7.646 1.00 88.69 180 TYR A CA 1
ATOM 1420 C C . TYR A 1 180 ? -19.146 -2.096 7.715 1.00 88.69 180 TYR A C 1
ATOM 1422 O O . TYR A 1 180 ? -20.066 -1.989 8.519 1.00 88.69 180 TYR A O 1
ATOM 1430 N N . ALA A 1 181 ? -18.860 -1.129 6.843 1.00 88.44 181 ALA A N 1
ATOM 1431 C CA . ALA A 1 181 ? -19.578 0.137 6.783 1.00 88.44 181 ALA A CA 1
ATOM 1432 C C . ALA A 1 181 ? -21.064 -0.053 6.455 1.00 88.44 181 ALA A C 1
ATOM 1434 O O . ALA A 1 181 ? -21.896 0.675 6.997 1.00 88.44 181 ALA A O 1
ATOM 1435 N N . ARG A 1 182 ? -21.399 -1.038 5.612 1.00 86.12 182 ARG A N 1
ATOM 1436 C CA . ARG A 1 182 ? -22.785 -1.410 5.313 1.00 86.12 182 ARG A CA 1
ATOM 1437 C C . ARG A 1 182 ? -23.474 -1.999 6.543 1.00 86.12 182 ARG A C 1
ATOM 1439 O O . ARG A 1 182 ? -24.517 -1.488 6.944 1.00 86.12 182 ARG A O 1
ATOM 1446 N N . LYS A 1 183 ? -22.858 -3.008 7.171 1.00 87.56 183 LYS A N 1
ATOM 1447 C CA . LYS A 1 183 ? -23.391 -3.688 8.365 1.00 87.56 183 LYS A CA 1
ATOM 1448 C C . LYS A 1 183 ? -23.629 -2.720 9.529 1.00 87.56 183 LYS A C 1
ATOM 1450 O O . LYS A 1 183 ? -24.690 -2.736 10.143 1.00 87.56 183 LYS A O 1
ATOM 1455 N N . GLU A 1 184 ? -22.665 -1.842 9.785 1.00 87.50 184 GLU A N 1
ATOM 1456 C CA . GLU A 1 184 ? -22.701 -0.872 10.887 1.00 87.50 184 GLU A CA 1
ATOM 1457 C C . GLU A 1 184 ? -23.397 0.450 10.513 1.00 87.50 184 GLU A C 1
ATOM 1459 O O . GLU A 1 184 ? -23.403 1.393 11.304 1.00 87.50 184 GLU A O 1
ATOM 1464 N N . LYS A 1 185 ? -23.974 0.551 9.304 1.00 87.88 185 LYS A N 1
ATOM 1465 C CA . LYS A 1 185 ? -24.688 1.739 8.798 1.00 87.88 185 LYS A CA 1
ATOM 1466 C C . LYS A 1 185 ? -23.872 3.033 8.944 1.00 87.88 185 LYS A C 1
ATOM 1468 O O . LYS A 1 185 ? -24.353 4.032 9.474 1.00 87.88 185 LYS A O 1
ATOM 1473 N N . LEU A 1 186 ? -22.629 3.025 8.456 1.00 88.50 186 LEU A N 1
ATOM 1474 C CA . LEU A 1 186 ? -21.684 4.149 8.524 1.00 88.50 186 LEU A CA 1
ATOM 1475 C C . LEU A 1 186 ? -21.711 4.989 7.225 1.00 88.50 186 LEU A C 1
ATOM 1477 O O . LEU A 1 186 ? -20.911 4.737 6.316 1.00 88.50 186 LEU A O 1
ATOM 1481 N N . PRO A 1 187 ? -22.568 6.027 7.107 1.00 87.75 187 PRO A N 1
ATOM 1482 C CA . PRO A 1 187 ? -22.812 6.723 5.837 1.00 87.75 187 PRO A CA 1
ATOM 1483 C C . PRO A 1 187 ? -21.568 7.415 5.268 1.00 87.75 187 PRO A C 1
ATOM 1485 O O . PRO A 1 187 ? -21.340 7.386 4.062 1.00 87.75 187 PRO A O 1
ATOM 1488 N N . LEU A 1 188 ? -20.719 7.987 6.130 1.00 88.31 188 LEU A N 1
ATOM 1489 C CA . LEU A 1 188 ? -19.487 8.664 5.704 1.00 88.31 188 LEU A CA 1
ATOM 1490 C C . LEU A 1 188 ? -18.489 7.712 5.032 1.00 88.31 188 LEU A C 1
ATOM 1492 O O . LEU A 1 188 ? -17.752 8.130 4.144 1.00 88.31 188 LEU A O 1
ATOM 1496 N N . MET A 1 189 ? -18.446 6.445 5.451 1.00 89.12 189 MET A N 1
ATOM 1497 C CA . MET A 1 189 ? -17.580 5.442 4.826 1.00 89.12 189 MET A CA 1
ATOM 1498 C C . MET A 1 189 ? -18.202 4.915 3.539 1.00 89.12 189 MET A C 1
ATOM 1500 O O . MET A 1 189 ? -17.494 4.782 2.545 1.00 89.12 189 MET A O 1
ATOM 1504 N N . MET A 1 190 ? -19.523 4.705 3.523 1.00 92.38 190 MET A N 1
ATOM 1505 C CA . MET A 1 190 ? -20.253 4.285 2.322 1.00 92.38 190 MET A CA 1
ATOM 1506 C C . MET A 1 190 ? -20.068 5.263 1.153 1.00 92.38 190 MET A C 1
ATOM 1508 O O . MET A 1 190 ? -19.916 4.823 0.019 1.00 92.38 190 MET A O 1
ATOM 1512 N N . GLN A 1 191 ? -19.966 6.569 1.421 1.00 93.19 191 GLN A N 1
ATOM 1513 C CA . GLN A 1 191 ? -19.653 7.579 0.399 1.00 93.19 191 GLN A CA 1
ATOM 1514 C C . GLN A 1 191 ? -18.263 7.410 -0.243 1.00 93.19 191 GLN A C 1
ATOM 1516 O O . GLN A 1 191 ? -18.062 7.830 -1.377 1.00 93.19 191 GLN A O 1
ATOM 1521 N N . LEU A 1 192 ? -17.297 6.801 0.454 1.00 92.94 192 LEU A N 1
ATOM 1522 C CA . LEU A 1 192 ? -15.930 6.608 -0.047 1.00 92.94 192 LEU A CA 1
ATOM 1523 C C . LEU A 1 192 ? -15.758 5.306 -0.846 1.00 92.94 192 LEU A C 1
ATOM 1525 O O . LEU A 1 192 ? -14.769 5.165 -1.569 1.00 92.94 192 LEU A O 1
ATOM 1529 N N . VAL A 1 193 ? -16.688 4.353 -0.711 1.00 92.50 193 VAL A N 1
ATOM 1530 C CA . VAL A 1 193 ? -16.604 3.023 -1.339 1.00 92.50 193 VAL A CA 1
ATOM 1531 C C . VAL A 1 193 ? -16.554 3.091 -2.874 1.00 92.50 193 VAL A C 1
ATOM 1533 O O . VAL A 1 193 ? -15.662 2.453 -3.439 1.00 92.50 193 VAL A O 1
ATOM 1536 N N . PRO A 1 194 ? -17.415 3.864 -3.574 1.00 94.50 194 PRO A N 1
ATOM 1537 C CA . PRO A 1 194 ? -17.403 3.898 -5.038 1.00 94.50 194 PRO A CA 1
ATOM 1538 C C . PRO A 1 194 ? -16.060 4.364 -5.608 1.00 94.50 194 PRO A C 1
ATOM 1540 O O . PRO A 1 194 ? -15.506 3.735 -6.508 1.00 94.50 194 PRO A O 1
ATOM 1543 N N . GLU A 1 195 ? -15.483 5.424 -5.036 1.00 94.00 195 GLU A N 1
ATOM 1544 C CA . GLU A 1 195 ? -14.183 5.941 -5.471 1.00 94.00 195 GLU A CA 1
ATOM 1545 C C . GLU A 1 195 ? -13.042 4.951 -5.204 1.00 94.00 195 GLU A C 1
ATOM 1547 O O . GLU A 1 195 ? -12.119 4.834 -6.012 1.00 94.00 195 GLU A O 1
ATOM 1552 N N . LEU A 1 196 ? -13.087 4.234 -4.077 1.00 93.94 196 LEU A N 1
ATOM 1553 C CA . LEU A 1 196 ? -12.094 3.213 -3.749 1.00 93.94 196 LEU A CA 1
ATOM 1554 C C . LEU A 1 196 ? -12.145 2.047 -4.750 1.00 93.94 196 LEU A C 1
ATOM 1556 O O . LEU A 1 196 ? -11.096 1.598 -5.217 1.00 93.94 196 LEU A O 1
ATOM 1560 N N . ARG A 1 197 ? -13.351 1.591 -5.113 1.00 93.56 197 ARG A N 1
ATOM 1561 C CA . ARG A 1 197 ? -13.563 0.546 -6.126 1.00 93.56 197 ARG A CA 1
ATOM 1562 C C . ARG A 1 197 ? -13.061 0.981 -7.503 1.00 93.56 197 ARG A C 1
ATOM 1564 O O . ARG A 1 197 ? -12.255 0.270 -8.099 1.00 93.56 197 ARG A O 1
ATOM 1571 N N . ALA A 1 198 ? -13.444 2.177 -7.952 1.00 95.38 198 ALA A N 1
ATOM 1572 C CA . ALA A 1 198 ? -13.028 2.717 -9.246 1.00 95.38 198 ALA A CA 1
ATOM 1573 C C . ALA A 1 198 ? -11.496 2.793 -9.386 1.00 95.38 198 ALA A C 1
ATOM 1575 O O . ALA A 1 198 ? -10.937 2.492 -10.443 1.00 95.38 198 ALA A O 1
ATOM 1576 N N . VAL A 1 199 ? -10.795 3.157 -8.308 1.00 95.19 199 VAL A N 1
ATOM 1577 C CA . VAL A 1 199 ? -9.326 3.189 -8.285 1.00 95.19 199 VAL A CA 1
ATOM 1578 C C . VAL A 1 199 ? -8.719 1.781 -8.314 1.00 95.19 199 VAL A C 1
ATOM 1580 O O . VAL A 1 199 ? -7.710 1.579 -8.990 1.00 95.19 199 VAL A O 1
ATOM 1583 N N . GLY A 1 200 ? -9.324 0.804 -7.633 1.00 93.56 200 GLY A N 1
ATOM 1584 C CA . GLY A 1 200 ? -8.904 -0.599 -7.714 1.00 93.56 200 GLY A CA 1
ATOM 1585 C C . GLY A 1 200 ? -9.019 -1.163 -9.137 1.00 93.56 200 GLY A C 1
ATOM 1586 O O . GLY A 1 200 ? -8.086 -1.791 -9.636 1.00 93.56 200 GLY A O 1
ATOM 1587 N N . GLU A 1 201 ? -10.117 -0.865 -9.831 1.00 93.94 201 GLU A N 1
ATOM 1588 C CA . GLU A 1 201 ? -10.320 -1.248 -11.235 1.00 93.94 201 GLU A CA 1
ATOM 1589 C C . GLU A 1 201 ? -9.354 -0.516 -12.181 1.00 93.94 201 GLU A C 1
ATOM 1591 O O . GLU A 1 201 ? -8.856 -1.094 -13.149 1.00 93.94 201 GLU A O 1
ATOM 1596 N N . ALA A 1 202 ? -9.059 0.762 -11.917 1.00 94.81 202 ALA A N 1
ATOM 1597 C CA . ALA A 1 202 ? -8.064 1.517 -12.677 1.00 94.81 202 ALA A CA 1
ATOM 1598 C C . ALA A 1 202 ? -6.655 0.925 -12.525 1.00 94.81 202 ALA A C 1
ATOM 1600 O O . ALA A 1 202 ? -5.927 0.826 -13.512 1.00 94.81 202 ALA A O 1
ATOM 1601 N N . LEU A 1 203 ? -6.286 0.492 -11.315 1.00 94.00 203 LEU A N 1
ATOM 1602 C CA . LEU A 1 203 ? -5.030 -0.210 -11.061 1.00 94.00 203 LEU A CA 1
ATOM 1603 C C . LEU A 1 203 ? -4.933 -1.497 -11.880 1.00 94.00 203 LEU A C 1
ATOM 1605 O O . LEU A 1 203 ? -3.936 -1.677 -12.577 1.00 94.00 203 LEU A O 1
ATOM 1609 N N . LEU A 1 204 ? -5.967 -2.343 -11.836 1.00 92.19 204 LEU A N 1
ATOM 1610 C CA . LEU A 1 204 ? -6.003 -3.592 -12.599 1.00 92.19 204 LEU A CA 1
ATOM 1611 C C . LEU A 1 204 ? -5.799 -3.325 -14.095 1.00 92.19 204 LEU A C 1
ATOM 1613 O O . LEU A 1 204 ? -4.905 -3.899 -14.711 1.00 92.19 204 LEU A O 1
ATOM 1617 N N . ARG A 1 205 ? -6.561 -2.375 -14.654 1.00 93.56 205 ARG A N 1
ATOM 1618 C CA . ARG A 1 205 ? -6.463 -1.992 -16.069 1.00 93.56 205 ARG A CA 1
ATOM 1619 C C . ARG A 1 205 ? -5.086 -1.442 -16.442 1.00 93.56 205 ARG A C 1
ATOM 1621 O O . ARG A 1 205 ? -4.601 -1.722 -17.532 1.00 93.56 205 ARG A O 1
ATOM 1628 N N . SER A 1 206 ? -4.464 -0.634 -15.586 1.00 94.06 206 SER A N 1
ATOM 1629 C CA . SER A 1 206 ? -3.139 -0.068 -15.868 1.00 94.06 206 SER A CA 1
ATOM 1630 C C . SER A 1 206 ? -2.024 -1.106 -15.812 1.00 94.06 206 SER A C 1
ATOM 1632 O O . SER A 1 206 ? -1.133 -1.060 -16.655 1.00 94.06 206 SER A O 1
ATOM 1634 N N . VAL A 1 207 ? -2.083 -2.041 -14.862 1.00 91.94 207 VAL A N 1
ATOM 1635 C CA . VAL A 1 207 ? -1.118 -3.147 -14.779 1.00 91.94 207 VAL A CA 1
ATOM 1636 C C . VAL A 1 207 ? -1.291 -4.089 -15.965 1.00 91.94 207 VAL A C 1
ATOM 1638 O O . VAL A 1 207 ? -0.302 -4.404 -16.614 1.00 91.94 207 VAL A O 1
ATOM 1641 N N . HIS A 1 208 ? -2.531 -4.456 -16.299 1.00 91.25 208 HIS A N 1
ATOM 1642 C CA . HIS A 1 208 ? -2.836 -5.272 -17.473 1.00 91.25 208 HIS A CA 1
ATOM 1643 C C . HIS A 1 208 ? -2.258 -4.657 -18.751 1.00 91.25 208 HIS A C 1
ATOM 1645 O O . HIS A 1 208 ? -1.490 -5.301 -19.452 1.00 91.25 208 HIS A O 1
ATOM 1651 N N . ARG A 1 209 ? -2.517 -3.363 -19.004 1.00 91.44 209 ARG A N 1
ATOM 1652 C CA . ARG A 1 209 ? -1.940 -2.664 -20.165 1.00 91.44 209 ARG A CA 1
ATOM 1653 C C . ARG A 1 209 ? -0.411 -2.712 -20.198 1.00 91.44 209 ARG A C 1
ATOM 1655 O O . ARG A 1 209 ? 0.145 -2.858 -21.278 1.00 91.44 209 ARG A O 1
ATOM 1662 N N . ALA A 1 210 ? 0.256 -2.569 -19.052 1.00 89.56 210 ALA A N 1
ATOM 1663 C CA . ALA A 1 210 ? 1.715 -2.630 -18.990 1.00 89.56 210 ALA A CA 1
ATOM 1664 C C . ALA A 1 210 ? 2.243 -4.038 -19.321 1.00 89.56 210 ALA A C 1
ATOM 1666 O O . ALA A 1 210 ? 3.193 -4.167 -20.086 1.00 89.56 210 ALA A O 1
ATOM 1667 N N . VAL A 1 211 ? 1.591 -5.083 -18.807 1.00 87.19 211 VAL A N 1
ATOM 1668 C CA . VAL A 1 211 ? 1.957 -6.485 -19.069 1.00 87.19 211 VAL A CA 1
ATOM 1669 C C . VAL A 1 211 ? 1.720 -6.869 -20.534 1.00 87.19 211 VAL A C 1
ATOM 1671 O O . VAL A 1 211 ? 2.610 -7.439 -21.160 1.00 87.19 211 VAL A O 1
ATOM 1674 N N . VAL A 1 212 ? 0.575 -6.480 -21.106 1.00 88.94 212 VAL A N 1
ATOM 1675 C CA . VAL A 1 212 ? 0.266 -6.682 -22.534 1.00 88.94 212 VAL A CA 1
ATOM 1676 C C . VAL A 1 212 ? 1.278 -5.959 -23.419 1.00 88.94 212 VAL A C 1
ATOM 1678 O O . VAL A 1 212 ? 1.746 -6.520 -24.399 1.00 88.94 212 VAL A O 1
ATOM 1681 N N . SER A 1 213 ? 1.677 -4.731 -23.062 1.00 87.31 213 SER A N 1
ATOM 1682 C CA . SER A 1 213 ? 2.672 -3.978 -23.841 1.00 87.31 213 SER A CA 1
ATOM 1683 C C . SER A 1 213 ? 4.076 -4.588 -23.843 1.00 87.31 213 SER A C 1
ATOM 1685 O O . SER A 1 213 ? 4.919 -4.126 -24.602 1.00 87.31 213 SER A O 1
ATOM 1687 N N . ALA A 1 214 ? 4.325 -5.579 -22.985 1.00 86.19 214 ALA A N 1
ATOM 1688 C CA . ALA A 1 214 ? 5.576 -6.323 -22.897 1.00 86.19 214 ALA A CA 1
ATOM 1689 C C . ALA A 1 214 ? 5.436 -7.770 -23.417 1.00 86.19 214 ALA A C 1
ATOM 1691 O O . ALA A 1 214 ? 6.251 -8.620 -23.059 1.00 86.19 214 ALA A O 1
ATOM 1692 N N . ASP A 1 215 ? 4.382 -8.065 -24.193 1.00 84.12 215 ASP A N 1
ATOM 1693 C CA . ASP A 1 215 ? 4.074 -9.386 -24.763 1.00 84.12 215 ASP A CA 1
ATOM 1694 C C . ASP A 1 215 ? 4.015 -10.516 -23.716 1.00 84.12 215 ASP A C 1
ATOM 1696 O O . ASP A 1 215 ? 4.438 -11.645 -23.953 1.00 84.12 215 ASP A O 1
ATOM 1700 N N . CYS A 1 216 ? 3.502 -10.206 -22.520 1.00 81.69 216 CYS A N 1
ATOM 1701 C CA . CYS A 1 216 ? 3.445 -11.134 -21.384 1.00 81.69 216 CYS A CA 1
ATOM 1702 C C . CYS A 1 216 ? 2.016 -11.372 -20.868 1.00 81.69 216 CYS A C 1
ATOM 1704 O O . CYS A 1 216 ? 1.830 -11.598 -19.672 1.00 81.69 216 CYS A O 1
ATOM 1706 N N . ASP A 1 217 ? 1.007 -11.301 -21.740 1.00 80.38 217 ASP A N 1
ATOM 1707 C CA . ASP A 1 217 ? -0.412 -11.392 -21.354 1.00 80.38 217 ASP A CA 1
ATOM 1708 C C . ASP A 1 217 ? -0.749 -12.709 -20.629 1.00 80.38 217 ASP A C 1
ATOM 1710 O O . ASP A 1 217 ? -1.428 -12.706 -19.605 1.00 80.38 217 ASP A O 1
ATOM 1714 N N . ASP A 1 218 ? -0.124 -13.818 -21.041 1.00 77.62 218 ASP A N 1
ATOM 1715 C CA . ASP A 1 218 ? -0.267 -15.139 -20.408 1.00 77.62 218 ASP A CA 1
ATOM 1716 C C . ASP A 1 218 ? 0.122 -15.159 -18.914 1.00 77.62 218 ASP A C 1
ATOM 1718 O O . ASP A 1 218 ? -0.286 -16.046 -18.162 1.00 77.62 218 ASP A O 1
ATOM 1722 N N . ALA A 1 219 ? 0.914 -14.183 -18.451 1.00 73.00 219 ALA A N 1
ATOM 1723 C CA . ALA A 1 219 ? 1.303 -14.052 -17.047 1.00 73.00 219 ALA A CA 1
ATOM 1724 C C . ALA A 1 219 ? 0.245 -13.332 -16.188 1.00 73.00 219 ALA A C 1
ATOM 1726 O O . ALA A 1 219 ? 0.390 -13.264 -14.959 1.00 73.00 219 ALA A O 1
ATOM 1727 N N . PHE A 1 220 ? -0.796 -12.763 -16.801 1.00 74.38 220 PHE A N 1
ATOM 1728 C CA . PHE A 1 220 ? -1.834 -12.010 -16.113 1.00 74.38 220 PHE A CA 1
ATOM 1729 C C . PHE A 1 220 ? -3.124 -12.822 -15.984 1.00 74.38 220 PHE A C 1
ATOM 1731 O O . PHE A 1 220 ? -3.864 -13.026 -16.938 1.00 74.38 220 PHE A O 1
ATOM 1738 N N . GLN A 1 221 ? -3.450 -13.219 -14.754 1.00 74.06 221 GLN A N 1
ATOM 1739 C CA . GLN A 1 221 ? -4.709 -13.891 -14.446 1.00 74.06 221 GLN A CA 1
ATOM 1740 C C . GLN A 1 221 ? -5.558 -13.037 -13.502 1.00 74.06 221 GLN A C 1
ATOM 1742 O O . GLN A 1 221 ? -5.120 -12.654 -12.411 1.00 74.06 221 GLN A O 1
ATOM 1747 N N . VAL A 1 222 ? -6.802 -12.767 -13.898 1.00 70.62 222 VAL A N 1
ATOM 1748 C CA . VAL A 1 222 ? -7.804 -12.157 -13.016 1.00 70.62 222 VAL A CA 1
ATOM 1749 C C . VAL A 1 222 ? -8.495 -13.272 -12.236 1.00 70.62 222 VAL A C 1
ATOM 1751 O O . VAL A 1 222 ? -9.231 -14.072 -12.801 1.00 70.62 222 VAL A O 1
ATOM 1754 N N . GLY A 1 223 ? -8.230 -13.353 -10.932 1.00 65.31 223 GLY A N 1
ATOM 1755 C CA . GLY A 1 223 ? -8.881 -14.325 -10.051 1.00 65.31 223 GLY A CA 1
ATOM 1756 C C . GLY A 1 223 ? -10.286 -13.893 -9.616 1.00 65.31 223 GLY A C 1
ATOM 1757 O O . GLY A 1 223 ? -10.566 -12.697 -9.501 1.00 65.31 223 GLY A O 1
ATOM 1758 N N . LEU A 1 224 ? -11.145 -14.869 -9.303 1.00 65.94 224 LEU A N 1
ATOM 1759 C CA . LEU A 1 224 ? -12.477 -14.633 -8.738 1.00 65.94 224 LEU A CA 1
ATOM 1760 C C . LEU A 1 224 ? -12.381 -13.972 -7.351 1.00 65.94 224 LEU A C 1
ATOM 1762 O O . LEU A 1 224 ? -11.669 -14.444 -6.456 1.00 65.94 224 LEU A O 1
ATOM 1766 N N . LEU A 1 225 ? -13.115 -12.875 -7.155 1.00 63.03 225 LEU A N 1
ATOM 1767 C CA . LEU A 1 225 ? -13.117 -12.127 -5.901 1.00 63.03 225 LEU A CA 1
ATOM 1768 C C . LEU A 1 225 ? -14.169 -12.681 -4.934 1.00 63.03 225 LEU A C 1
ATOM 1770 O O . LEU A 1 225 ? -15.325 -12.283 -4.983 1.00 63.03 225 LEU A O 1
ATOM 1774 N N . LYS A 1 226 ? -13.750 -13.518 -3.980 1.00 69.00 226 LYS A N 1
ATOM 1775 C CA . LYS A 1 226 ? -14.619 -13.905 -2.856 1.00 69.00 226 LYS A CA 1
ATOM 1776 C C . LYS A 1 226 ? -14.784 -12.768 -1.848 1.00 69.00 226 LYS A C 1
ATOM 1778 O O . LYS A 1 226 ? -13.774 -12.220 -1.366 1.00 69.00 226 LYS A O 1
ATOM 1783 N N . SER A 1 227 ? -16.032 -12.486 -1.477 1.00 72.75 227 SER A N 1
ATOM 1784 C CA . SER A 1 227 ? -16.395 -11.533 -0.424 1.00 72.75 227 SER A CA 1
ATOM 1785 C 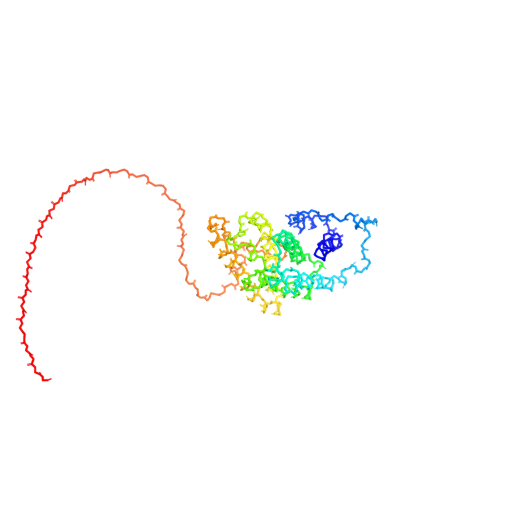C . SER A 1 227 ? -15.781 -11.926 0.920 1.00 72.75 227 SER A C 1
ATOM 1787 O O . SER A 1 227 ? -15.761 -13.096 1.298 1.00 72.75 227 SER A O 1
ATOM 1789 N N . ARG A 1 228 ? -15.239 -10.940 1.642 1.00 78.88 228 ARG A N 1
ATOM 1790 C CA . ARG A 1 228 ? -14.684 -11.126 2.988 1.00 78.88 228 ARG A CA 1
ATOM 1791 C C . ARG A 1 228 ? -15.223 -10.089 3.951 1.00 78.88 228 ARG A C 1
ATOM 1793 O O . ARG A 1 228 ? -15.488 -8.947 3.562 1.00 78.88 228 ARG A O 1
ATOM 1800 N N . ASP A 1 229 ? -15.356 -10.492 5.205 1.00 81.00 229 ASP A N 1
ATOM 1801 C CA . ASP A 1 229 ? -15.605 -9.559 6.290 1.00 81.00 229 ASP A CA 1
ATOM 1802 C C . ASP A 1 229 ? -14.335 -8.762 6.623 1.00 81.00 229 ASP A C 1
ATOM 1804 O O . ASP A 1 229 ? -13.243 -9.014 6.100 1.00 81.00 229 ASP A O 1
ATOM 1808 N N . ILE A 1 230 ? -14.493 -7.759 7.485 1.00 83.69 230 ILE A N 1
ATOM 1809 C CA . ILE A 1 230 ? -13.390 -6.881 7.884 1.00 83.69 230 ILE A CA 1
ATOM 1810 C C . ILE A 1 230 ? -12.313 -7.597 8.698 1.00 83.69 230 ILE A C 1
ATOM 1812 O O . ILE A 1 230 ? -11.188 -7.115 8.744 1.00 83.69 230 ILE A O 1
ATOM 1816 N N . ASP A 1 231 ? -12.625 -8.746 9.294 1.00 78.25 231 ASP A N 1
ATOM 1817 C CA . ASP A 1 231 ? -11.683 -9.572 10.050 1.00 78.25 231 ASP A CA 1
ATOM 1818 C C . ASP A 1 231 ? -10.926 -10.563 9.137 1.00 78.25 231 ASP A C 1
ATOM 1820 O O . ASP A 1 231 ? -9.904 -11.134 9.525 1.00 78.25 231 ASP A O 1
ATOM 1824 N N . GLY A 1 232 ? -11.355 -10.691 7.876 1.00 71.50 232 GLY A N 1
ATOM 1825 C CA . GLY A 1 232 ? -10.717 -11.477 6.826 1.00 71.50 232 GLY A CA 1
ATOM 1826 C C . GLY A 1 232 ? -11.324 -12.864 6.599 1.00 71.50 232 GLY A C 1
ATOM 1827 O O . GLY A 1 232 ? -10.739 -13.629 5.824 1.00 71.50 232 GLY A O 1
ATOM 1828 N N . ALA A 1 233 ? -12.458 -13.190 7.225 1.00 76.19 233 ALA A N 1
ATOM 1829 C CA . ALA A 1 233 ? -13.201 -14.423 6.972 1.00 76.19 233 ALA A CA 1
ATOM 1830 C C . ALA A 1 233 ? -14.031 -14.313 5.681 1.00 76.19 233 ALA A C 1
ATOM 1832 O O . ALA A 1 233 ? -14.485 -13.230 5.316 1.00 76.19 233 ALA A O 1
ATOM 1833 N N . GLU A 1 234 ? -14.195 -15.423 4.957 1.00 77.19 234 GLU A N 1
ATOM 1834 C CA . GLU A 1 234 ? -15.010 -15.462 3.734 1.00 77.19 234 GLU A CA 1
ATOM 1835 C C . GLU A 1 234 ? -16.499 -15.373 4.081 1.00 77.19 234 GLU A C 1
ATOM 1837 O O . GLU A 1 234 ? -16.960 -16.012 5.025 1.00 77.19 234 GLU A O 1
ATOM 1842 N N . ILE A 1 235 ? -17.234 -14.548 3.335 1.00 74.50 235 ILE A N 1
ATOM 1843 C CA . ILE A 1 235 ? -18.686 -14.412 3.456 1.00 74.50 235 ILE A CA 1
ATOM 1844 C C . ILE A 1 235 ? -19.295 -15.271 2.354 1.00 74.50 235 ILE A C 1
ATOM 1846 O O . ILE A 1 235 ? -18.993 -15.040 1.183 1.00 74.50 235 ILE A O 1
ATOM 1850 N N . SER A 1 236 ? -20.128 -16.244 2.724 1.00 64.06 236 SER A N 1
ATOM 1851 C CA . SER A 1 236 ? -20.911 -17.009 1.755 1.00 64.06 236 SER A CA 1
ATOM 1852 C C . SER A 1 236 ? -21.901 -16.102 1.029 1.00 64.06 236 SER A C 1
ATOM 1854 O O . SER A 1 236 ? -22.546 -15.252 1.648 1.00 64.06 236 SER A O 1
ATOM 1856 N N . GLU A 1 237 ? -22.007 -16.273 -0.285 1.00 57.97 237 GLU A N 1
ATOM 1857 C CA . GLU A 1 237 ? -22.794 -15.400 -1.158 1.00 57.97 237 GLU A CA 1
ATOM 1858 C C . GLU A 1 237 ? -24.297 -15.489 -0.850 1.00 57.97 237 GLU A C 1
ATOM 1860 O O . GLU A 1 237 ? -24.989 -14.475 -0.941 1.00 57.97 237 GLU A O 1
ATOM 1865 N N . GLU A 1 238 ? -24.786 -16.615 -0.310 1.00 51.03 238 GLU A N 1
ATOM 1866 C CA . GLU A 1 238 ? -26.192 -16.759 0.097 1.00 51.03 238 GLU A CA 1
ATOM 1867 C C . GLU A 1 238 ? -26.598 -15.810 1.242 1.00 51.03 238 GLU A C 1
ATOM 1869 O O . GLU A 1 238 ? -27.773 -15.480 1.391 1.00 51.03 238 GLU A O 1
ATOM 1874 N N . ALA A 1 239 ? -25.642 -15.319 2.042 1.00 48.75 239 ALA A N 1
ATOM 1875 C CA . ALA A 1 239 ? -25.918 -14.373 3.126 1.00 48.75 239 ALA A CA 1
ATOM 1876 C C . ALA A 1 239 ? -26.124 -12.926 2.638 1.00 48.75 239 ALA A C 1
ATOM 1878 O O . ALA A 1 239 ? -26.608 -12.090 3.403 1.00 48.75 239 ALA A O 1
ATOM 1879 N N . VAL A 1 240 ? -25.751 -12.615 1.391 1.00 50.28 240 VAL A N 1
ATOM 1880 C CA . VAL A 1 240 ? -25.911 -11.278 0.791 1.00 50.28 240 VAL A CA 1
ATOM 1881 C C . VAL A 1 240 ? -27.273 -11.146 0.098 1.00 50.28 240 VAL A C 1
ATOM 1883 O O . VAL A 1 240 ? -27.874 -10.074 0.137 1.00 50.28 240 VAL A O 1
ATOM 1886 N N . VAL A 1 241 ? -27.810 -12.251 -0.431 1.00 42.69 241 VAL A N 1
ATOM 1887 C CA . VAL A 1 241 ? -29.060 -12.288 -1.216 1.00 42.69 241 VAL A CA 1
ATOM 1888 C C . VAL A 1 241 ? -30.316 -12.016 -0.370 1.00 42.69 241 VAL A C 1
ATOM 1890 O O . VAL A 1 241 ? -31.340 -11.593 -0.896 1.00 42.69 241 VAL A O 1
ATOM 1893 N N . VAL A 1 242 ? -30.264 -12.171 0.958 1.00 41.50 242 VAL A N 1
ATOM 1894 C CA . VAL A 1 242 ? -31.456 -11.997 1.819 1.00 41.50 242 VAL A CA 1
ATOM 1895 C C . VAL A 1 242 ? -31.896 -10.524 1.966 1.00 41.50 242 VAL A C 1
ATOM 1897 O O . VAL A 1 242 ? -33.018 -10.269 2.397 1.00 41.50 242 VAL A O 1
ATOM 1900 N N . GLU A 1 243 ? -31.083 -9.541 1.557 1.00 40.56 243 GLU A N 1
ATOM 1901 C CA . GLU A 1 243 ? -31.479 -8.116 1.537 1.00 40.56 243 GLU A CA 1
ATOM 1902 C C . GLU A 1 243 ? -31.474 -7.467 0.139 1.00 40.56 243 GLU A C 1
ATOM 1904 O O . GLU A 1 243 ? -31.604 -6.245 0.024 1.00 40.56 243 GLU A O 1
ATOM 1909 N N . GLU A 1 244 ? -31.375 -8.248 -0.939 1.00 38.97 244 GLU A N 1
ATOM 1910 C CA . GLU A 1 244 ? -31.504 -7.714 -2.298 1.00 38.97 244 GLU A CA 1
ATOM 1911 C C . GLU A 1 244 ? -32.960 -7.822 -2.772 1.00 38.97 244 GLU A C 1
ATOM 1913 O O . GLU A 1 244 ? -33.442 -8.861 -3.212 1.00 38.97 244 GLU A O 1
ATOM 1918 N N . THR A 1 245 ? -33.694 -6.712 -2.667 1.00 29.53 245 THR A N 1
ATOM 1919 C CA . THR A 1 245 ? -34.876 -6.494 -3.516 1.00 29.53 245 THR A CA 1
ATOM 1920 C C . THR A 1 245 ? -34.378 -6.124 -4.919 1.00 29.53 245 THR A C 1
ATOM 1922 O O . THR A 1 245 ? -33.462 -5.304 -5.022 1.00 29.53 245 THR A O 1
ATOM 1925 N N . PRO A 1 246 ? -34.908 -6.731 -5.998 1.00 37.78 246 PRO A N 1
ATOM 1926 C CA . PRO A 1 246 ? -34.235 -6.727 -7.288 1.00 37.78 246 PRO A CA 1
ATOM 1927 C C . PRO A 1 246 ? -34.493 -5.417 -8.035 1.00 37.78 246 PRO A C 1
ATOM 1929 O O . PRO A 1 246 ? -35.630 -4.956 -8.140 1.00 37.78 246 PRO A O 1
ATOM 1932 N N . ALA A 1 247 ? -33.429 -4.843 -8.589 1.00 34.81 247 ALA A N 1
ATOM 1933 C CA . ALA A 1 247 ? -33.510 -3.967 -9.746 1.00 34.81 247 ALA A CA 1
ATOM 1934 C C . ALA A 1 247 ? -32.635 -4.596 -10.833 1.00 34.81 247 ALA A C 1
ATOM 1936 O O . ALA A 1 247 ? -31.440 -4.802 -10.624 1.00 34.81 247 ALA A O 1
ATOM 1937 N N . ASP A 1 248 ? -33.298 -4.941 -11.933 1.00 38.28 248 ASP A N 1
ATOM 1938 C CA . ASP A 1 248 ? -32.818 -5.634 -13.124 1.00 38.28 248 ASP A CA 1
ATOM 1939 C C . ASP A 1 248 ? -31.343 -5.421 -13.464 1.00 38.28 248 ASP A C 1
ATOM 1941 O O . ASP A 1 248 ? -30.881 -4.302 -13.689 1.00 38.28 248 ASP A O 1
ATOM 1945 N N . THR A 1 249 ? -30.631 -6.531 -13.634 1.00 34.16 249 THR A N 1
ATOM 1946 C CA . THR A 1 249 ? -29.682 -6.664 -14.741 1.00 34.16 249 THR A CA 1
ATOM 1947 C C . THR A 1 249 ? -29.622 -8.128 -15.157 1.00 34.16 249 THR A C 1
ATOM 1949 O O . THR A 1 249 ? -29.041 -8.959 -14.466 1.00 34.16 249 THR A O 1
ATOM 1952 N N . ASP A 1 250 ? -30.255 -8.420 -16.293 1.00 34.84 250 ASP A N 1
ATOM 1953 C CA . ASP A 1 250 ? -30.092 -9.652 -17.055 1.00 34.84 250 ASP A CA 1
ATOM 1954 C C . ASP A 1 250 ? -28.604 -9.924 -17.327 1.00 34.84 250 ASP A C 1
ATOM 1956 O O . ASP A 1 250 ? -27.925 -9.138 -17.997 1.00 34.84 250 ASP A O 1
ATOM 1960 N N . GLN A 1 251 ? -28.114 -11.076 -16.874 1.00 34.28 251 GLN A N 1
ATOM 1961 C CA . GLN A 1 251 ? -27.020 -11.787 -17.530 1.00 34.28 251 GLN A CA 1
ATOM 1962 C C . GLN A 1 251 ? -27.382 -13.273 -17.622 1.00 34.28 251 GLN A C 1
ATOM 1964 O O . GLN A 1 251 ? -27.913 -13.821 -16.657 1.00 34.28 251 GLN A O 1
ATOM 1969 N N . PRO A 1 252 ? -27.139 -13.918 -18.778 1.00 36.12 252 PRO A N 1
ATOM 1970 C CA . PRO A 1 252 ? -27.540 -15.294 -19.000 1.00 36.12 252 PRO A CA 1
ATOM 1971 C C . PRO A 1 252 ? -26.604 -16.256 -18.260 1.00 36.12 252 PRO A C 1
ATOM 1973 O O . PRO A 1 252 ? -25.380 -16.142 -18.349 1.00 36.12 252 PRO A O 1
ATOM 1976 N N . ASP A 1 253 ? -27.219 -17.211 -17.564 1.00 32.97 253 ASP A N 1
ATOM 1977 C CA . ASP A 1 253 ? -26.599 -18.398 -16.980 1.00 32.97 253 ASP A CA 1
ATOM 1978 C C . ASP A 1 253 ? -25.855 -19.212 -18.050 1.00 32.97 253 ASP A C 1
ATOM 1980 O O . ASP A 1 253 ? -26.454 -19.722 -18.997 1.00 32.97 253 ASP A O 1
ATOM 1984 N N . GLY A 1 254 ? -24.545 -19.368 -17.871 1.00 28.83 254 GLY A N 1
ATOM 1985 C CA . GLY A 1 254 ? -23.730 -20.375 -18.545 1.00 28.83 254 GLY A CA 1
ATOM 1986 C C . GLY A 1 254 ? -23.426 -21.510 -17.577 1.00 28.83 254 GLY A C 1
ATOM 1987 O O . GLY A 1 254 ? -22.330 -21.569 -17.024 1.00 28.83 254 GLY A O 1
ATOM 1988 N N . ASN A 1 255 ? -24.416 -22.369 -17.342 1.00 32.25 255 ASN A N 1
ATOM 1989 C CA . ASN A 1 255 ? -24.265 -23.618 -16.605 1.00 32.25 255 ASN A CA 1
ATOM 1990 C C . ASN A 1 255 ? -23.913 -24.727 -17.607 1.00 32.25 255 ASN A C 1
ATOM 1992 O O . ASN A 1 255 ? -24.773 -25.120 -18.390 1.00 32.25 255 ASN A O 1
ATOM 1996 N N . ASP A 1 256 ? -22.675 -25.219 -17.590 1.00 29.47 256 ASP A N 1
ATOM 1997 C CA . ASP A 1 256 ? -22.297 -26.454 -18.286 1.00 29.47 256 ASP A CA 1
ATOM 1998 C C . ASP A 1 256 ? -21.489 -27.340 -17.327 1.00 29.47 256 ASP A C 1
ATOM 2000 O O . ASP A 1 256 ? -20.265 -27.249 -17.219 1.00 29.47 256 ASP A O 1
ATOM 2004 N N . GLU A 1 257 ? -22.221 -28.145 -16.552 1.00 32.62 257 GLU A N 1
ATOM 2005 C CA . GLU A 1 257 ? -21.713 -29.403 -16.012 1.00 32.62 257 GLU A CA 1
ATOM 2006 C C . GLU A 1 257 ? -22.077 -30.508 -17.006 1.00 32.62 257 GLU A C 1
ATOM 2008 O O . GLU A 1 257 ? -23.228 -30.628 -17.425 1.00 32.62 257 GLU A O 1
ATOM 2013 N N . GLY A 1 258 ? -21.063 -31.282 -17.387 1.00 26.53 258 GLY A N 1
ATOM 2014 C CA . GLY A 1 258 ? -21.105 -32.186 -18.523 1.00 26.53 258 GLY A CA 1
ATOM 2015 C C . GLY A 1 258 ? -22.078 -33.360 -18.432 1.00 26.53 258 GLY A C 1
ATOM 2016 O O . GLY A 1 258 ? -22.469 -33.830 -17.365 1.00 26.53 258 GLY A O 1
ATOM 2017 N N . ALA A 1 259 ? -22.356 -33.903 -19.613 1.00 31.39 259 ALA A N 1
ATOM 2018 C CA . ALA A 1 259 ? -22.819 -35.264 -19.799 1.00 31.39 259 ALA A CA 1
ATOM 2019 C C . ALA A 1 259 ? -22.029 -35.886 -20.958 1.00 31.39 259 ALA A C 1
ATOM 2021 O O . ALA A 1 259 ? -22.070 -35.410 -22.091 1.00 31.39 259 ALA A O 1
ATOM 2022 N N . GLU A 1 260 ? -21.273 -36.932 -20.634 1.00 32.69 260 GLU A N 1
ATOM 2023 C CA . GLU A 1 260 ? -20.752 -37.897 -21.593 1.00 32.69 260 GLU A CA 1
ATOM 2024 C C . GLU A 1 260 ? -21.927 -38.681 -22.188 1.00 32.69 260 GLU A C 1
ATOM 2026 O O . GLU A 1 260 ? -22.633 -39.342 -21.433 1.00 32.69 260 GLU A O 1
ATOM 2031 N N . GLU A 1 261 ? -22.086 -38.688 -23.512 1.00 32.66 261 GLU A N 1
ATOM 2032 C CA . GLU A 1 261 ? -22.647 -39.834 -24.237 1.00 32.66 261 GLU A CA 1
ATOM 2033 C C . GLU A 1 261 ? -21.878 -40.021 -25.555 1.00 32.66 261 GLU A C 1
ATOM 2035 O O . GLU A 1 261 ? -21.786 -39.125 -26.393 1.00 32.66 261 GLU A O 1
ATOM 2040 N N . GLN A 1 262 ? -21.269 -41.2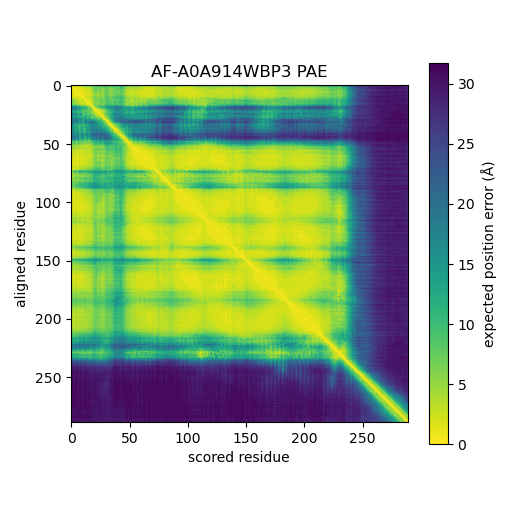01 -25.688 1.00 32.78 262 GLN A N 1
ATOM 2041 C CA . GLN A 1 262 ? -20.830 -41.790 -26.951 1.00 32.78 262 GLN A CA 1
ATOM 2042 C C . GLN A 1 262 ? -22.069 -42.166 -27.772 1.00 32.78 262 GLN A C 1
ATOM 2044 O O . GLN A 1 262 ? -22.936 -42.839 -27.225 1.00 32.78 262 GLN A O 1
ATOM 2049 N N . ASP A 1 263 ? -22.096 -41.869 -29.072 1.00 28.48 263 ASP A N 1
ATOM 2050 C CA . ASP A 1 263 ? -22.336 -42.924 -30.063 1.00 28.48 263 ASP A CA 1
ATOM 2051 C C . ASP A 1 263 ? -21.834 -42.521 -31.455 1.00 28.48 263 ASP A C 1
ATOM 2053 O O . ASP A 1 263 ? -21.844 -41.357 -31.858 1.00 28.48 263 ASP A O 1
ATOM 2057 N N . ASP A 1 264 ? -21.351 -43.549 -32.126 1.00 30.53 264 ASP A N 1
ATOM 2058 C CA . ASP A 1 264 ? -20.638 -43.653 -33.384 1.00 30.53 264 ASP A CA 1
ATOM 2059 C C . ASP A 1 264 ? -21.626 -43.718 -34.559 1.00 30.53 264 ASP A C 1
ATOM 2061 O O . ASP A 1 264 ? -22.668 -44.361 -34.441 1.00 30.53 264 ASP A O 1
ATOM 2065 N N . SER A 1 265 ? -21.317 -43.083 -35.694 1.00 33.72 265 SER A N 1
ATOM 2066 C CA . SER A 1 265 ? -21.882 -43.411 -37.018 1.00 33.72 265 SER A CA 1
ATOM 2067 C C . SER A 1 265 ? -21.154 -42.638 -38.118 1.00 33.72 265 SER A C 1
ATOM 2069 O O . SER A 1 265 ? -21.317 -41.429 -38.285 1.00 33.72 265 SER A O 1
ATOM 2071 N N . GLU A 1 266 ? -20.347 -43.387 -38.859 1.00 33.66 266 GLU A N 1
ATOM 2072 C CA . GLU A 1 266 ? -19.646 -43.035 -40.090 1.00 33.66 266 GLU A CA 1
ATOM 2073 C C . GLU A 1 266 ? -20.592 -42.768 -41.289 1.00 33.66 266 GLU A C 1
ATOM 2075 O O . GLU A 1 266 ? -21.777 -43.092 -41.241 1.00 33.66 266 GLU A O 1
ATOM 2080 N N . GLN A 1 267 ? -19.978 -42.308 -42.396 1.00 32.94 267 GLN A N 1
ATOM 2081 C CA . GLN A 1 267 ? -20.447 -42.264 -43.803 1.00 32.94 267 GLN A CA 1
ATOM 2082 C C . GLN A 1 267 ? -21.299 -41.039 -44.203 1.00 32.94 267 GLN A C 1
ATOM 2084 O O . GLN A 1 267 ? -22.209 -40.642 -43.494 1.00 32.94 267 GLN A O 1
ATOM 2089 N N . GLU A 1 268 ? -21.078 -40.351 -45.329 1.00 34.84 268 GLU A N 1
ATOM 2090 C CA . GLU A 1 268 ? -20.382 -40.682 -46.582 1.00 34.84 268 GLU A CA 1
ATOM 2091 C C . GLU A 1 268 ? -20.063 -39.378 -47.360 1.00 34.84 268 GLU A C 1
ATOM 2093 O O . GLU A 1 268 ? -20.793 -38.391 -47.255 1.00 34.84 268 GLU A O 1
ATOM 2098 N N . GLU A 1 269 ? -18.972 -39.377 -48.134 1.00 37.12 269 GLU A N 1
ATOM 2099 C CA . GLU A 1 269 ? -18.668 -38.369 -49.164 1.00 37.12 269 GLU A CA 1
ATOM 2100 C C . GLU A 1 269 ? -19.443 -38.632 -50.476 1.00 37.12 269 GLU A C 1
ATOM 2102 O O . GLU A 1 269 ? -19.976 -39.723 -50.659 1.00 37.12 269 GLU A O 1
ATOM 2107 N N . MET A 1 270 ? -19.355 -37.665 -51.409 1.00 35.06 270 MET A N 1
ATOM 2108 C CA . MET A 1 270 ? -19.840 -37.597 -52.810 1.00 35.06 270 MET A CA 1
ATOM 2109 C C . MET A 1 270 ? -21.131 -36.770 -52.984 1.00 35.06 270 MET A C 1
ATOM 2111 O O . MET A 1 270 ? -22.054 -36.875 -52.193 1.00 35.06 270 MET A O 1
ATOM 2115 N N . ASP A 1 271 ? -21.314 -35.922 -53.995 1.00 33.72 271 ASP A N 1
ATOM 2116 C CA . ASP A 1 271 ? -20.518 -35.586 -55.176 1.00 33.72 271 ASP A CA 1
ATOM 2117 C C . ASP A 1 271 ? -20.948 -34.197 -55.688 1.00 33.72 271 ASP A C 1
ATOM 2119 O O . ASP A 1 271 ? -21.986 -33.658 -55.291 1.00 33.72 271 ASP A O 1
ATOM 2123 N N . ALA A 1 272 ? -20.139 -33.639 -56.581 1.00 40.03 272 ALA A N 1
ATOM 2124 C CA . ALA A 1 272 ? -20.392 -32.405 -57.313 1.00 40.03 272 ALA A CA 1
ATOM 2125 C C . ALA A 1 272 ? -21.662 -32.462 -58.187 1.00 40.03 272 ALA A C 1
ATOM 2127 O O . ALA A 1 272 ? -21.965 -33.501 -58.762 1.00 40.03 272 ALA A O 1
ATOM 2128 N N . ASP A 1 273 ? -22.319 -31.315 -58.395 1.00 38.91 273 ASP A N 1
ATOM 2129 C CA . ASP A 1 273 ? -22.688 -30.939 -59.761 1.00 38.91 273 ASP A CA 1
ATOM 2130 C C . ASP A 1 273 ? -22.881 -29.426 -59.933 1.00 38.91 273 ASP A C 1
ATOM 2132 O O . ASP A 1 273 ? -23.513 -28.726 -59.140 1.00 38.91 273 ASP A O 1
ATOM 2136 N N . ASP A 1 274 ? -22.257 -28.973 -61.008 1.00 41.81 274 ASP A N 1
ATOM 2137 C CA . ASP A 1 274 ? -22.241 -27.655 -61.616 1.00 41.81 274 ASP A CA 1
ATOM 2138 C C . ASP A 1 274 ? -23.512 -27.469 -62.461 1.00 41.81 274 ASP A C 1
ATOM 2140 O O . ASP A 1 274 ? -23.906 -28.374 -63.200 1.00 41.81 274 ASP A O 1
ATOM 2144 N N . MET A 1 275 ? -24.160 -26.303 -62.392 1.00 46.09 275 MET A N 1
ATOM 2145 C CA . MET A 1 275 ? -25.039 -25.875 -63.482 1.00 46.09 275 MET A CA 1
ATOM 2146 C C . MET A 1 275 ? -25.158 -24.348 -63.556 1.00 46.09 275 MET A C 1
ATOM 2148 O O . MET A 1 275 ? -25.706 -23.679 -62.678 1.00 46.09 275 MET A O 1
ATOM 2152 N N . GLU A 1 276 ? -24.624 -23.836 -64.658 1.00 40.16 276 GLU A N 1
ATOM 2153 C CA . GLU A 1 276 ? -24.642 -22.462 -65.142 1.00 40.16 276 GLU A CA 1
ATOM 2154 C C . GLU A 1 276 ? -26.051 -21.899 -65.453 1.00 40.16 276 GLU A C 1
ATOM 2156 O O . GLU A 1 276 ? -26.903 -22.575 -66.022 1.00 40.16 276 GLU A O 1
ATOM 2161 N N . ILE A 1 277 ? -26.200 -20.602 -65.137 1.00 42.25 277 ILE A N 1
ATOM 2162 C CA . ILE A 1 277 ? -26.756 -19.474 -65.926 1.00 42.25 277 ILE A CA 1
ATOM 2163 C C . ILE A 1 277 ? -28.190 -19.561 -66.499 1.00 42.25 277 ILE A C 1
ATOM 2165 O O . ILE A 1 277 ? -28.493 -20.361 -67.378 1.00 42.25 277 ILE A O 1
ATOM 2169 N N . ALA A 1 278 ? -29.003 -18.545 -66.168 1.00 44.22 278 ALA A N 1
ATOM 2170 C CA . ALA A 1 278 ? -29.835 -17.842 -67.154 1.00 44.22 278 ALA A CA 1
ATOM 2171 C C . ALA A 1 278 ? -30.109 -16.386 -66.728 1.00 44.22 278 ALA A C 1
ATOM 2173 O O . ALA A 1 278 ? -30.647 -16.127 -65.651 1.00 44.22 278 ALA A O 1
ATOM 2174 N N . ASP A 1 279 ? -29.717 -15.474 -67.617 1.00 41.72 279 ASP A N 1
ATOM 2175 C CA . ASP A 1 279 ? -30.001 -14.041 -67.657 1.00 41.72 279 ASP A CA 1
ATOM 2176 C C . ASP A 1 279 ? -31.506 -13.715 -67.702 1.00 41.72 279 ASP A C 1
ATOM 2178 O O . ASP A 1 279 ? -32.280 -14.430 -68.339 1.00 41.72 279 ASP A O 1
ATOM 2182 N N . ASP A 1 280 ? -31.896 -12.563 -67.146 1.00 51.69 280 ASP A N 1
ATOM 2183 C CA . ASP A 1 280 ? -33.000 -11.766 -67.701 1.00 51.69 280 ASP A CA 1
ATOM 2184 C C . ASP A 1 280 ? -32.702 -10.267 -67.520 1.00 51.69 280 ASP A C 1
ATOM 2186 O O . ASP A 1 280 ? -33.030 -9.639 -66.510 1.00 51.69 280 ASP A O 1
ATOM 2190 N N . ASP A 1 281 ? -32.008 -9.713 -68.516 1.00 49.78 281 ASP A N 1
ATOM 2191 C CA . ASP A 1 281 ? -31.970 -8.284 -68.813 1.00 49.78 281 ASP A CA 1
ATOM 2192 C C . ASP A 1 281 ? -33.291 -7.899 -69.499 1.00 49.78 281 ASP A C 1
ATOM 2194 O O . ASP A 1 281 ? -33.566 -8.334 -70.619 1.00 49.78 281 ASP A O 1
ATOM 2198 N N . ASN A 1 282 ? -34.069 -6.989 -68.904 1.00 56.62 282 ASN A N 1
ATOM 2199 C CA . ASN A 1 282 ? -34.943 -6.136 -69.708 1.00 56.62 282 ASN A CA 1
ATOM 2200 C C . ASN A 1 282 ? -34.957 -4.690 -69.207 1.00 56.62 282 ASN A C 1
ATOM 2202 O O . ASN A 1 282 ? -35.690 -4.278 -68.306 1.00 56.62 282 ASN A O 1
ATOM 2206 N N . ASP A 1 283 ? -34.100 -3.941 -69.878 1.00 49.59 283 ASP A N 1
ATOM 2207 C CA . ASP A 1 283 ? -33.938 -2.504 -69.923 1.00 49.59 283 ASP A CA 1
ATOM 2208 C C . ASP A 1 283 ? -35.085 -1.860 -70.729 1.00 49.59 283 ASP A C 1
ATOM 2210 O O . ASP A 1 283 ? -35.244 -2.160 -71.911 1.00 49.59 283 ASP A O 1
ATOM 2214 N N . ASN A 1 284 ? -35.865 -0.932 -70.150 1.00 48.97 284 ASN A N 1
ATOM 2215 C CA . ASN A 1 284 ? -36.396 0.188 -70.945 1.00 48.97 284 ASN A CA 1
ATOM 2216 C C . ASN A 1 284 ? -36.859 1.403 -70.113 1.00 48.97 284 ASN A C 1
ATOM 2218 O O . ASN A 1 284 ? -37.973 1.461 -69.596 1.00 48.97 284 ASN A O 1
ATOM 2222 N N . ARG A 1 285 ? -35.979 2.411 -70.088 1.00 43.28 285 ARG A N 1
ATOM 2223 C CA . ARG A 1 285 ? -36.203 3.843 -70.397 1.00 43.28 285 ARG A CA 1
ATOM 2224 C C . ARG A 1 285 ? -37.566 4.488 -70.074 1.00 43.28 285 ARG A C 1
ATOM 2226 O O . ARG A 1 285 ? -38.572 4.202 -70.716 1.00 43.28 285 ARG A O 1
ATOM 2233 N N . SER A 1 286 ? -37.519 5.648 -69.413 1.00 46.16 286 SER A N 1
ATOM 2234 C CA . SER A 1 286 ? -37.399 6.941 -70.126 1.00 46.16 286 SER A CA 1
ATOM 2235 C C . SER A 1 286 ? -37.352 8.135 -69.174 1.00 46.16 286 SER A C 1
ATOM 2237 O O . SER A 1 286 ? -38.090 8.224 -68.200 1.00 46.16 286 SER A O 1
ATOM 2239 N N . ALA A 1 287 ? -36.466 9.064 -69.525 1.00 46.75 287 ALA A N 1
ATOM 2240 C CA . ALA A 1 287 ? -36.245 10.360 -68.910 1.00 46.75 287 ALA A CA 1
ATOM 2241 C C . ALA A 1 287 ? -37.305 11.401 -69.305 1.00 46.75 287 ALA A C 1
ATOM 2243 O O . ALA A 1 287 ? -37.808 11.366 -70.427 1.00 46.75 287 ALA A O 1
ATOM 2244 N N . THR A 1 288 ? -37.569 12.351 -68.403 1.00 42.97 288 THR A N 1
ATOM 2245 C CA . THR A 1 288 ? -37.948 13.779 -68.583 1.00 42.97 288 THR A CA 1
ATOM 2246 C C . THR A 1 288 ? -38.408 14.262 -67.194 1.00 42.97 288 THR A C 1
ATOM 2248 O O . THR A 1 288 ? -39.160 13.547 -66.546 1.00 42.97 288 THR A O 1
ATOM 2251 N N . PHE A 1 289 ? -37.981 15.369 -66.588 1.00 45.66 289 PHE A N 1
ATOM 2252 C CA . PHE A 1 289 ? -37.418 16.657 -66.999 1.00 45.66 289 PHE A CA 1
ATOM 2253 C C . PHE A 1 289 ? -36.428 17.136 -65.922 1.00 45.66 289 PHE A C 1
ATOM 2255 O O . PHE A 1 289 ? -36.614 16.731 -64.751 1.00 45.66 289 PHE A O 1
#

Foldseek 3Di:
DLLLVLLCCLLQAQLVQQPDPVLSCVLDVVQDDDDSDDVVPPPPPSDHPPCDDLVNLLVSLLVSLVVLLCCLQVRCFWQVNVVPDDPVCVVVNLVNLLSSLNSLLSSLSCLLRPSNDDPSSLVSNLVSLLSSLLSCLDPVTGSLLVCLAQVNNVVCVVSVVSSVVSNVNSLLLNQLVCVVCVVVVPVVSVVSNVSSVVSVVSSLVSVCVSCVNNVNNVVDDDDDDFHAHNNGHGDDPVVVVVPDPDDDDDDDDPDDDDDDDDDDDDDDDDDDDDDDDDDDDDDDDDDDD

Solvent-accessible surface area (backbone atoms only — not comparable to full-atom values): 17468 Å² total; per-residue (Å²): 109,70,52,58,54,50,37,36,42,48,71,63,48,59,44,63,77,43,89,42,71,64,59,38,37,72,60,39,63,78,70,55,82,70,87,75,80,52,88,89,65,65,70,82,74,81,65,66,62,89,74,70,44,85,88,39,38,52,60,54,50,47,52,53,51,50,50,52,40,43,37,47,66,74,37,84,45,15,26,82,58,50,75,73,48,59,77,80,53,51,58,55,47,54,53,50,45,41,38,46,23,47,40,48,19,56,62,26,39,51,64,39,38,72,93,71,59,43,74,68,39,54,53,42,47,51,55,50,50,39,51,44,40,44,43,53,29,34,79,92,47,11,38,64,48,56,44,34,33,48,96,40,20,90,80,36,49,82,65,41,54,63,26,51,50,25,45,52,53,16,50,53,42,50,55,10,46,50,54,44,25,59,76,71,67,36,66,79,54,55,71,48,42,63,61,42,51,54,35,53,54,42,29,54,53,42,52,49,53,30,37,46,63,49,80,39,50,92,79,64,80,89,74,87,84,78,52,38,42,42,74,66,50,78,50,64,69,76,75,58,58,82,76,62,80,89,74,90,76,93,75,86,86,85,85,82,81,86,80,93,77,90,85,87,82,84,89,81,88,87,79,89,86,89,83,83,87,83,87,84,88,82,88,78,87,84,90,86,133

Nearest PDB structures (foldseek):
  8a9k-assembly1_B  TM=8.384E-01  e=2.209E-06  Homo sapiens
  9fff-assembly1_A  TM=8.301E-01  e=1.159E-05  Gallus gallus
  7kzv-assembly1_V  TM=8.504E-01  e=2.075E-05  Homo sapiens
  7zf1-assembly1_B  TM=8.703E-01  e=3.714E-05  Homo sapiens
  9ffb-assembly1_A  TM=7.225E-01  e=4.524E-06  Gallus gallus

Mean predicted aligned error: 13.62 Å